Protein AF-A0AAN8XH57-F1 (afdb_monomer)

InterPro domains:
  IPR001650 Helicase, C-terminal domain-like [PF00271] (4-102)
  IPR001650 Helicase, C-terminal domain-like [PS51194] (1-149)
  IPR001650 Helicase, C-terminal domain-like [SM00490] (1-103)
  IPR027417 P-loop containing nucleoside triphosphate hydrolase [G3DSA:3.40.50.300] (1-145)
  IPR027417 P-loop containing nucleoside triphosphate hydrolase [SSF52540] (3-140)
  IPR050079 DEAD box RNA hel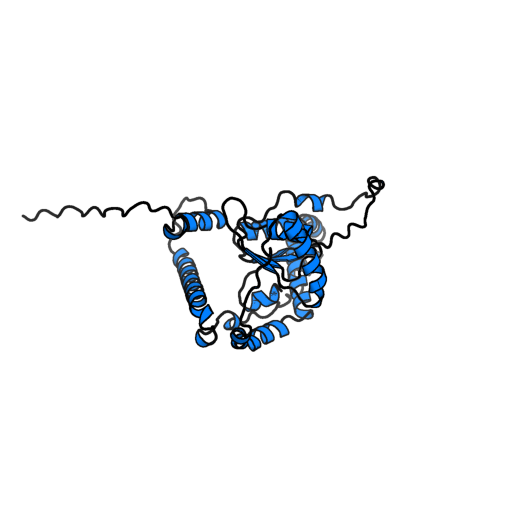icase [PTHR47959] (1-283)

Nearest PDB structures (foldseek):
  4crw-assembly1_B  TM=8.736E-01  e=2.633E-05  Homo sapiens
  5ivl-assembly1_B  TM=6.649E-01  e=4.715E-05  Geobacillus stearothermophilus 10
  5lba-assembly3_C  TM=6.469E-01  e=1.268E-02  Homo sapiens
  4q47-assembly1_A  TM=7.612E-01  e=3.620E-02  Deinococcus radiodurans R1 = ATCC 13939 = DSM 20539
  7s9w-assembly1_A  TM=4.629E-01  e=2.404E+00  Serratia

Mean predicted aligned error: 14.3 Å

Sequence (293 aa):
LRMFLGQYGISSCILNSELPVTSRLHIIDQFNDGLYDIIIASDEQTLEPYTSDDDAEKIGNRDKESGVARGIDFQFVSNIINFDFPVDINSYIHRVGRTARGENQGTALSLVSVAEMPVFEEVEEKLQALMMSESKVFKDFKFKIDDLDGFRYRVRDAWFRCTALAVRDVRKKELRQELMRSQQLQCYFEDNPKELQVLKHAKSSHGLPHINHLKNIPYYNVPKNLKAVAQVAISRWKDNRNEAKGKSMRANKSGRRLKHSERRFLAKQADPLRSMKFSGFKKKKFGKNKKFS

Secondary structure (DSSP, 8-state):
-HHHHHHTT--EEEE-TTS-HHHHHHHHHHHHTTS-SEEEEPPP--------TT-TT--TTS-TTGGGGTT---TT--EEEESS--SSHHHHHHHHTTSS-TT---EEEE---GGGHHHHHHHHHHHHHHHT-SS-SS------GGGGHHHHHHHHHHHHH--HHHHHHHHHHHHHHHHHH-HHHHHHHHH-HHHHHHHHHS-----SPP-TTTT---GGGS-TTTHHHHHHHHHHHHHHHHHHHHTTS---S------HHHHHHHHHHH-HHHH----------PPPPPPP-

pLDDT: mean 74.24, std 18.3, range [30.88, 94.75]

Radius of gyration: 25.27 Å; Cα contacts (8 Å, |Δi|>4): 201; chains: 1; bounding box: 81×60×70 Å

Foldseek 3Di:
DQLLCVLLVQHEAEAEPPDDLVVNLVNLVCVLLVVHVYYHYDDPPPPPDPDDPPPPPPDDDDDPSVVVVVPRARPAAAEAEAAEDDQDLVRVCVRPVNHDPDPHHHYYHYDADPVCVVSVVVNQVVVCVVVVDPDRPDDDDDDDVVLCPLCVVLSVVSVVLPDPVLVVLVVLQVVLVVCVVDPVNVVVCVVVVVVVVCSVPPDNRPHRDRDPVSNDDPLVSHGPVCSVVVVVVVVVVVVVVVVVVVVVPDDDDDDDDQRVSRVVVVVLCPPCVNVVDDPDDDPDPDPDDDDDD

Solvent-accessible surface area (backbone atoms only — not comparable to full-atom values): 18233 Å² total; per-residue (Å²): 109,60,71,47,40,43,39,44,69,44,61,53,47,77,43,53,78,90,49,57,66,72,57,48,51,52,50,50,50,40,38,45,48,54,77,28,91,40,76,48,71,55,80,74,79,76,82,64,69,89,70,65,91,82,64,83,85,76,71,85,85,68,69,77,65,71,64,64,57,81,80,67,72,75,61,86,42,44,70,46,74,36,74,65,63,57,86,43,53,67,54,42,53,61,56,58,64,51,29,40,66,85,94,43,77,47,50,75,46,74,42,76,53,84,89,44,43,70,45,48,52,55,36,49,51,55,49,32,64,74,62,74,45,96,59,78,85,73,76,86,80,89,69,72,65,76,63,46,58,73,44,48,66,59,53,49,55,46,50,70,65,63,36,72,66,46,51,52,40,40,50,53,54,49,51,52,52,49,55,74,66,34,69,77,49,46,59,54,33,69,78,35,54,67,58,48,47,51,65,70,66,49,80,80,65,80,46,80,83,77,46,75,67,61,47,57,77,62,75,85,59,45,38,82,91,46,40,66,58,50,52,54,54,54,50,54,52,51,50,54,54,49,50,62,62,52,56,77,79,65,84,75,84,92,71,86,80,72,51,48,46,56,48,51,51,51,52,44,56,69,34,42,87,73,50,73,54,79,79,73,85,80,79,78,79,76,77,79,77,79,86,76,134

Structure (mmCIF, N/CA/C/O backbone):
data_AF-A0AAN8XH57-F1
#
_entry.id   AF-A0AAN8XH57-F1
#
loop_
_atom_site.group_PDB
_atom_site.id
_atom_site.type_symbol
_atom_site.label_atom_id
_atom_site.label_alt_id
_atom_site.label_comp_id
_atom_site.label_asym_id
_atom_site.label_entity_id
_atom_site.label_seq_id
_atom_site.pdbx_PDB_ins_code
_atom_site.Cartn_x
_atom_site.Cartn_y
_atom_site.Cartn_z
_atom_site.occupancy
_atom_site.B_iso_or_equiv
_atom_site.auth_seq_id
_atom_site.auth_comp_id
_atom_site.auth_asym_id
_atom_site.auth_atom_id
_atom_site.pdbx_PDB_model_num
ATOM 1 N N . LEU A 1 1 ? -1.146 6.921 4.027 1.00 86.06 1 LEU A N 1
ATOM 2 C CA . LEU A 1 1 ? -1.539 6.157 2.815 1.00 86.06 1 LEU A CA 1
ATOM 3 C C . LEU A 1 1 ? -2.894 5.435 2.926 1.00 86.06 1 LEU A C 1
ATOM 5 O O . LEU A 1 1 ? -3.763 5.715 2.111 1.00 86.06 1 LEU A O 1
ATOM 9 N N . ARG A 1 2 ? -3.140 4.565 3.923 1.00 88.94 2 ARG A N 1
ATOM 10 C CA . ARG A 1 2 ? -4.433 3.842 4.062 1.00 88.94 2 ARG A CA 1
ATOM 11 C C . ARG A 1 2 ? -5.670 4.742 3.993 1.00 88.94 2 ARG A C 1
ATOM 13 O O . ARG A 1 2 ? -6.617 4.434 3.282 1.00 88.94 2 ARG A O 1
ATOM 20 N N . MET A 1 3 ? -5.660 5.862 4.718 1.00 88.44 3 MET A N 1
ATOM 21 C CA . MET A 1 3 ? -6.782 6.812 4.721 1.00 88.44 3 MET A CA 1
ATOM 22 C C . MET A 1 3 ? -7.046 7.417 3.342 1.00 88.44 3 MET A C 1
ATOM 24 O O . MET A 1 3 ? -8.200 7.554 2.948 1.00 88.44 3 MET A O 1
ATOM 28 N N . PHE A 1 4 ? -5.978 7.718 2.602 1.00 90.94 4 PHE A N 1
ATOM 29 C CA . PHE A 1 4 ? -6.050 8.238 1.243 1.00 90.94 4 PHE A CA 1
ATOM 30 C C . PHE A 1 4 ? -6.680 7.215 0.290 1.00 90.94 4 PHE A C 1
ATOM 32 O O . PHE A 1 4 ? -7.634 7.541 -0.410 1.00 90.94 4 PHE A O 1
ATOM 39 N N . LEU A 1 5 ? -6.232 5.955 0.325 1.00 89.81 5 LEU A N 1
ATOM 40 C CA . LEU A 1 5 ? -6.826 4.872 -0.474 1.00 89.81 5 LEU A CA 1
ATOM 41 C C . LEU A 1 5 ? -8.295 4.613 -0.101 1.00 89.81 5 LEU A C 1
ATOM 43 O O . LEU A 1 5 ? -9.138 4.400 -0.975 1.00 89.81 5 LEU A O 1
ATOM 47 N N . GLY A 1 6 ? -8.623 4.724 1.188 1.00 87.62 6 GLY A N 1
ATOM 48 C CA . GLY A 1 6 ? -9.987 4.598 1.693 1.00 87.62 6 GLY A CA 1
ATOM 49 C C . GLY A 1 6 ? -10.969 5.606 1.086 1.00 87.62 6 GLY A C 1
ATOM 50 O O . GLY A 1 6 ? -12.128 5.252 0.882 1.00 87.62 6 GLY A O 1
ATOM 51 N N . GLN A 1 7 ? -10.523 6.814 0.712 1.00 87.81 7 GLN A N 1
ATOM 52 C CA . GLN A 1 7 ? -11.373 7.802 0.023 1.00 87.81 7 GLN A CA 1
ATOM 53 C C . GLN A 1 7 ? -11.838 7.329 -1.360 1.00 87.81 7 GLN A C 1
ATOM 55 O O . GLN A 1 7 ? -12.913 7.703 -1.821 1.00 87.81 7 GLN A O 1
ATOM 60 N N . TYR A 1 8 ? -11.061 6.460 -2.006 1.00 87.56 8 TYR A N 1
ATOM 61 C CA . TYR A 1 8 ? -11.407 5.842 -3.287 1.00 87.56 8 TYR A CA 1
ATOM 62 C C . TYR A 1 8 ? -12.164 4.519 -3.122 1.00 87.56 8 TYR A C 1
ATOM 64 O O . TYR A 1 8 ? -12.444 3.831 -4.103 1.00 87.56 8 TYR A O 1
ATOM 72 N N . GLY A 1 9 ? -12.509 4.138 -1.888 1.00 84.25 9 GLY A N 1
ATOM 73 C CA . GLY A 1 9 ? -13.137 2.856 -1.587 1.00 84.25 9 GLY A CA 1
ATOM 74 C C . GLY A 1 9 ? -12.204 1.659 -1.777 1.00 84.25 9 GLY A C 1
ATOM 75 O O . GLY A 1 9 ? -12.695 0.542 -1.948 1.00 84.25 9 GLY A O 1
ATOM 76 N N . ILE A 1 10 ? -10.888 1.890 -1.766 1.00 87.56 10 ILE A N 1
ATOM 77 C CA . ILE A 1 10 ? -9.865 0.849 -1.815 1.00 87.56 10 ILE A CA 1
ATOM 78 C C . ILE A 1 10 ? -9.574 0.421 -0.376 1.00 87.56 10 ILE A C 1
ATOM 80 O O . ILE A 1 10 ? -9.058 1.196 0.430 1.00 87.56 10 ILE A O 1
ATOM 84 N N . SER A 1 11 ? -9.938 -0.813 -0.038 1.00 84.69 11 SER A N 1
ATOM 85 C CA . SER A 1 11 ? -9.700 -1.384 1.285 1.00 84.69 11 SER A CA 1
ATOM 86 C C . SER A 1 11 ? -8.259 -1.876 1.400 1.00 84.69 11 SER A C 1
ATOM 88 O O . SER A 1 11 ? -7.873 -2.816 0.705 1.00 84.69 11 SER A O 1
ATOM 90 N N . SER A 1 12 ? -7.493 -1.275 2.308 1.00 91.06 12 SER A N 1
ATOM 91 C CA . SER A 1 12 ? -6.121 -1.684 2.614 1.00 91.06 12 SER A CA 1
ATOM 92 C C . SER A 1 12 ? -5.918 -1.891 4.112 1.00 91.06 12 SER A C 1
ATOM 94 O O . SER A 1 12 ? -6.426 -1.094 4.911 1.00 91.06 12 SER A O 1
ATOM 96 N N . CYS A 1 13 ? -5.125 -2.888 4.490 1.00 89.62 13 CYS A N 1
ATOM 97 C CA . CYS A 1 13 ? -4.632 -3.053 5.856 1.00 89.62 13 CYS A CA 1
ATOM 98 C C . CYS A 1 13 ? -3.255 -2.388 6.036 1.00 89.62 13 CYS A C 1
ATOM 100 O O . CYS A 1 13 ? -2.544 -2.148 5.061 1.00 89.62 13 CYS A O 1
ATOM 102 N N . ILE A 1 14 ? -2.914 -2.023 7.277 1.00 89.75 14 ILE A N 1
ATOM 103 C CA . ILE A 1 14 ? -1.589 -1.497 7.641 1.00 89.75 14 ILE A CA 1
ATOM 104 C C . ILE A 1 14 ? -0.886 -2.557 8.469 1.00 89.75 14 ILE A C 1
ATOM 106 O O . ILE A 1 14 ? -1.480 -3.055 9.418 1.00 89.75 14 ILE A O 1
ATOM 110 N N . LEU A 1 15 ? 0.369 -2.831 8.149 1.00 87.81 15 LEU A N 1
ATOM 111 C CA . LEU A 1 15 ? 1.280 -3.613 8.962 1.00 87.81 15 LEU A CA 1
ATOM 112 C C . LEU A 1 15 ? 2.436 -2.704 9.390 1.00 87.81 15 LEU A C 1
ATOM 114 O O . LEU A 1 15 ? 3.134 -2.147 8.549 1.00 87.81 15 LEU A O 1
ATOM 118 N N . ASN A 1 16 ? 2.604 -2.535 10.697 1.00 84.56 16 ASN A N 1
ATOM 119 C CA . ASN A 1 16 ? 3.689 -1.759 11.293 1.00 84.56 16 ASN A CA 1
ATOM 120 C C . ASN A 1 16 ? 4.358 -2.607 12.383 1.00 84.56 16 ASN A C 1
ATOM 122 O O . ASN A 1 16 ? 3.661 -3.384 13.041 1.00 84.56 16 ASN A O 1
ATOM 126 N N . SER A 1 17 ? 5.668 -2.455 12.576 1.00 78.12 17 SER A N 1
ATOM 127 C CA . SER A 1 17 ? 6.436 -3.135 13.626 1.00 78.12 17 SER A CA 1
ATOM 128 C C . SER A 1 17 ? 5.977 -2.731 15.031 1.00 78.12 17 SER A C 1
ATOM 130 O O . SER A 1 17 ? 5.937 -3.577 15.915 1.00 78.12 17 SER A O 1
ATOM 132 N N . GLU A 1 18 ? 5.508 -1.492 15.208 1.00 78.00 18 GLU A N 1
ATOM 133 C CA . GLU A 1 18 ? 4.972 -0.978 16.482 1.00 78.00 18 GLU A CA 1
ATOM 134 C C . GLU A 1 18 ? 3.660 -1.648 16.939 1.00 78.00 18 GLU A C 1
ATOM 136 O O . GLU A 1 18 ? 3.172 -1.381 18.038 1.00 78.00 18 GLU A O 1
ATOM 141 N N . LEU A 1 19 ? 3.016 -2.458 16.089 1.00 77.88 19 LEU A N 1
ATOM 142 C CA . LEU A 1 19 ? 1.790 -3.156 16.472 1.00 77.88 19 LEU A CA 1
ATOM 143 C C . LEU A 1 19 ? 2.116 -4.435 17.259 1.00 77.88 19 LEU A C 1
ATOM 145 O O . LEU A 1 19 ? 3.002 -5.192 16.843 1.00 77.88 19 LEU A O 1
ATOM 149 N N . PRO A 1 20 ? 1.333 -4.756 18.310 1.00 79.62 20 PRO A N 1
ATOM 150 C CA . PRO A 1 20 ? 1.454 -6.029 19.017 1.00 79.62 20 PRO A CA 1
ATOM 151 C C . PRO A 1 20 ? 1.415 -7.220 18.053 1.00 79.62 20 PRO A C 1
ATOM 153 O O . PRO A 1 20 ? 0.673 -7.198 17.061 1.00 79.62 20 PRO A O 1
ATOM 156 N N . VAL A 1 21 ? 2.166 -8.289 18.344 1.00 77.56 21 VAL A N 1
ATOM 157 C CA . VAL A 1 21 ? 2.278 -9.455 17.444 1.00 77.56 21 VAL A CA 1
ATOM 158 C C . VAL A 1 21 ? 0.919 -10.065 17.127 1.00 77.56 21 VAL A C 1
ATOM 160 O O . VAL A 1 21 ? 0.655 -10.408 15.977 1.00 77.56 21 VAL A O 1
ATOM 163 N N . THR A 1 22 ? 0.014 -10.128 18.103 1.00 79.31 22 THR A N 1
ATOM 164 C CA . THR A 1 22 ? -1.357 -10.627 17.906 1.00 79.31 22 THR A CA 1
ATOM 165 C C . THR A 1 22 ? -2.149 -9.806 16.884 1.00 79.31 22 THR A C 1
ATOM 167 O O . THR A 1 22 ? -2.904 -10.369 16.088 1.00 79.31 22 THR A O 1
ATOM 170 N N . SER A 1 23 ? -1.972 -8.481 16.853 1.00 82.81 23 SER A N 1
ATOM 171 C CA . SER A 1 23 ? -2.560 -7.620 15.822 1.00 82.81 23 SER A CA 1
ATOM 172 C C . SER A 1 23 ? -1.896 -7.855 14.465 1.00 82.81 23 SER A C 1
ATOM 174 O O . SER A 1 23 ? -2.612 -8.014 13.477 1.00 82.81 23 SER A O 1
ATOM 176 N N . ARG A 1 24 ? -0.559 -7.955 14.404 1.00 84.25 24 ARG A N 1
ATOM 177 C CA . ARG A 1 24 ? 0.178 -8.238 13.155 1.00 84.25 24 ARG A CA 1
ATOM 178 C C . ARG A 1 24 ? -0.245 -9.567 12.523 1.00 84.25 24 ARG A C 1
ATOM 180 O O . ARG A 1 24 ? -0.595 -9.594 11.346 1.00 84.25 24 ARG A O 1
ATOM 187 N N . LEU A 1 25 ? -0.300 -10.631 13.324 1.00 83.56 25 LEU A N 1
ATOM 188 C CA . LEU A 1 25 ? -0.824 -11.9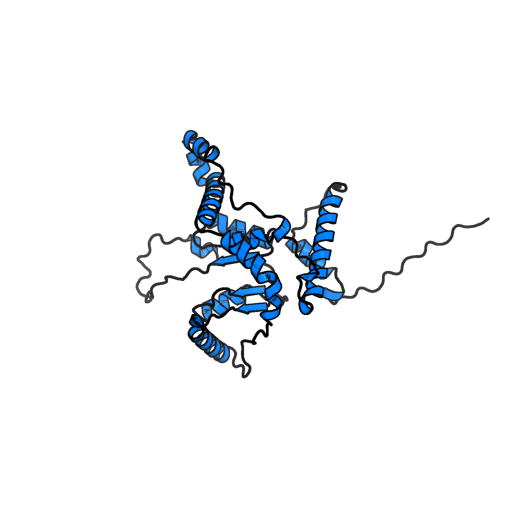48 12.954 1.00 83.56 25 LEU A CA 1
ATOM 189 C C . LEU A 1 25 ? -2.229 -11.844 12.367 1.00 83.56 25 LEU A C 1
ATOM 191 O O . LEU A 1 25 ? -2.480 -12.287 11.250 1.00 83.56 25 LEU A O 1
ATOM 195 N N . HIS A 1 26 ? -3.127 -11.178 13.093 1.00 84.94 26 HIS A N 1
ATOM 196 C CA . HIS A 1 26 ? -4.510 -11.021 12.668 1.00 84.94 26 HIS A CA 1
ATOM 197 C C . HIS A 1 26 ? -4.641 -10.275 11.333 1.00 84.94 26 HIS A C 1
ATOM 199 O O . HIS A 1 26 ? -5.480 -10.628 10.507 1.00 84.94 26 HIS A O 1
ATOM 205 N N . ILE A 1 27 ? -3.814 -9.254 11.101 1.00 86.94 27 ILE A N 1
ATOM 206 C CA . ILE A 1 27 ? -3.792 -8.496 9.846 1.00 86.94 27 ILE A CA 1
ATOM 207 C C . ILE A 1 27 ? -3.320 -9.373 8.681 1.00 86.94 27 ILE A C 1
ATOM 209 O O . ILE A 1 27 ? -3.901 -9.309 7.594 1.00 86.94 27 ILE A O 1
ATOM 213 N N . ILE A 1 28 ? -2.296 -10.202 8.900 1.00 87.06 28 ILE A N 1
ATOM 214 C CA . ILE A 1 28 ? -1.784 -11.112 7.871 1.00 87.06 28 ILE A CA 1
ATOM 215 C C . ILE A 1 28 ? -2.811 -12.204 7.560 1.00 87.06 28 ILE A C 1
ATOM 217 O O . ILE A 1 28 ? -3.067 -12.473 6.387 1.00 87.06 28 ILE A O 1
ATOM 221 N N . ASP A 1 29 ? -3.477 -12.757 8.573 1.00 87.00 29 ASP A N 1
ATOM 222 C CA . ASP A 1 29 ? -4.569 -13.714 8.380 1.00 87.00 29 ASP A CA 1
ATOM 223 C C . ASP A 1 29 ? -5.717 -13.100 7.577 1.00 87.00 29 ASP A C 1
ATOM 225 O O . ASP A 1 29 ? -6.184 -13.702 6.615 1.00 87.00 29 ASP A O 1
ATOM 229 N N . GLN A 1 30 ? -6.130 -11.869 7.895 1.00 86.50 30 GLN A N 1
ATOM 230 C CA . GLN A 1 30 ? -7.159 -11.156 7.130 1.00 86.50 30 GLN A CA 1
ATOM 231 C C . GLN A 1 30 ? -6.760 -10.945 5.663 1.00 86.50 30 GLN A C 1
ATOM 233 O O . GLN A 1 30 ? -7.608 -11.035 4.771 1.00 86.50 30 GLN A O 1
ATOM 238 N N . PHE A 1 31 ? -5.487 -10.653 5.399 1.00 87.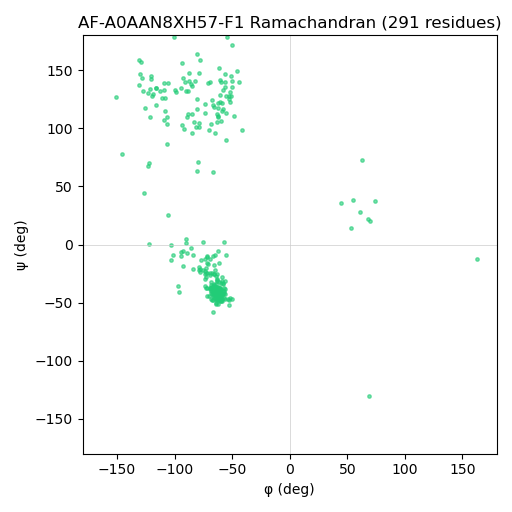38 31 PHE A N 1
ATOM 239 C CA . PHE A 1 31 ? -4.968 -10.521 4.041 1.00 87.38 31 PHE A CA 1
ATOM 240 C C . PHE A 1 31 ? -4.961 -11.872 3.306 1.00 87.38 31 PHE A C 1
ATOM 242 O O . PHE A 1 31 ? -5.490 -11.976 2.199 1.00 87.38 31 PHE A O 1
ATOM 249 N N . ASN A 1 32 ? -4.454 -12.927 3.945 1.00 86.31 32 ASN A N 1
ATOM 250 C CA . ASN A 1 32 ? -4.405 -14.283 3.392 1.00 86.31 32 ASN A CA 1
ATOM 251 C C . ASN A 1 32 ? -5.811 -14.871 3.161 1.00 86.31 32 ASN A C 1
ATOM 253 O O . ASN A 1 32 ? -6.053 -15.564 2.169 1.00 86.31 32 ASN A O 1
ATOM 257 N N . ASP A 1 33 ? -6.770 -14.534 4.026 1.00 85.31 33 ASP A N 1
ATOM 258 C CA . ASP A 1 33 ? -8.193 -14.839 3.872 1.00 85.31 33 ASP A CA 1
ATOM 259 C C . ASP A 1 33 ? -8.887 -13.945 2.829 1.00 85.31 33 ASP A C 1
ATOM 261 O O . ASP A 1 33 ? -10.092 -14.081 2.613 1.00 85.31 33 ASP A O 1
ATOM 265 N N . GLY A 1 34 ? -8.163 -13.042 2.160 1.00 81.25 34 GLY A N 1
ATOM 266 C CA . GLY A 1 34 ? -8.662 -12.200 1.074 1.00 81.25 34 GLY A CA 1
ATOM 267 C C . GLY A 1 34 ? -9.690 -11.153 1.500 1.00 81.25 34 GLY A C 1
ATOM 268 O O . GLY A 1 34 ? -10.480 -10.705 0.668 1.00 81.25 34 GLY A O 1
ATOM 269 N N . LEU A 1 35 ? -9.716 -10.771 2.782 1.00 86.06 35 LEU A N 1
ATOM 270 C CA . LEU A 1 35 ? -10.545 -9.663 3.261 1.00 86.06 35 LEU A CA 1
ATOM 271 C C . LEU A 1 35 ? -10.033 -8.320 2.724 1.00 86.06 35 LEU A C 1
ATOM 273 O O . LEU A 1 35 ? -10.828 -7.430 2.421 1.00 86.06 35 LEU A O 1
ATOM 277 N N . TYR A 1 36 ? -8.712 -8.201 2.585 1.00 87.62 36 TYR A N 1
ATOM 278 C CA . TYR A 1 36 ? -8.036 -7.057 1.987 1.00 87.62 36 TYR A CA 1
ATOM 279 C C . TYR A 1 36 ? -7.211 -7.512 0.788 1.00 87.62 36 TYR A C 1
ATOM 281 O O . TYR A 1 36 ? -6.473 -8.486 0.871 1.00 87.62 36 TYR A O 1
ATOM 289 N N . ASP A 1 37 ? -7.318 -6.777 -0.318 1.00 85.06 37 ASP A N 1
ATOM 290 C CA . ASP A 1 37 ? -6.500 -7.013 -1.513 1.00 85.06 37 ASP A CA 1
ATOM 291 C C . ASP A 1 37 ? -5.129 -6.328 -1.432 1.00 85.06 37 ASP A C 1
ATOM 293 O O . ASP A 1 37 ? -4.209 -6.698 -2.157 1.00 85.06 37 ASP A O 1
ATOM 297 N N . ILE A 1 38 ? -5.001 -5.305 -0.582 1.00 90.75 38 ILE A N 1
ATOM 298 C CA . ILE A 1 38 ? -3.801 -4.477 -0.460 1.00 90.75 38 ILE A CA 1
ATOM 299 C C . ILE A 1 38 ? -3.374 -4.428 1.001 1.00 90.75 38 ILE A C 1
ATOM 301 O O . ILE A 1 38 ? -4.178 -4.123 1.885 1.00 90.75 38 ILE A O 1
ATOM 305 N N . ILE A 1 39 ? -2.087 -4.655 1.225 1.00 90.38 39 ILE A N 1
ATOM 306 C CA . ILE A 1 39 ? -1.416 -4.441 2.500 1.00 90.38 39 ILE A CA 1
ATOM 307 C C . ILE A 1 39 ? -0.370 -3.344 2.334 1.00 90.38 39 ILE A C 1
ATOM 309 O O . ILE A 1 39 ? 0.357 -3.310 1.345 1.00 90.38 39 ILE A O 1
ATOM 313 N N . ILE A 1 40 ? -0.337 -2.417 3.284 1.00 91.75 40 ILE A N 1
ATOM 314 C CA . ILE A 1 40 ? 0.682 -1.377 3.378 1.00 91.75 40 ILE A CA 1
ATOM 315 C C . ILE A 1 40 ? 1.570 -1.769 4.546 1.00 91.75 40 ILE A C 1
ATOM 317 O O . ILE A 1 40 ? 1.115 -1.726 5.687 1.00 91.75 40 ILE A O 1
ATOM 321 N N . ALA A 1 41 ? 2.800 -2.170 4.255 1.00 89.25 41 ALA A N 1
ATOM 322 C CA . ALA A 1 41 ? 3.793 -2.494 5.264 1.00 89.25 41 ALA A CA 1
ATOM 323 C C . ALA A 1 41 ? 4.827 -1.370 5.346 1.00 89.25 41 ALA A C 1
ATOM 325 O O . ALA A 1 41 ? 5.233 -0.833 4.315 1.00 89.25 41 ALA A O 1
A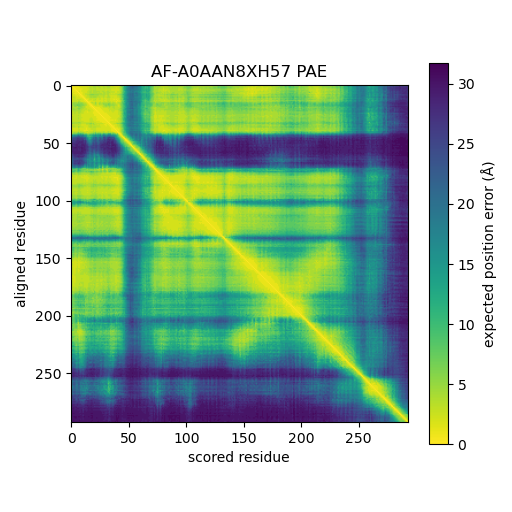TOM 326 N N . SER A 1 42 ? 5.222 -1.022 6.564 1.00 85.62 42 SER A N 1
ATOM 327 C CA . SER A 1 42 ? 6.428 -0.238 6.814 1.00 85.62 42 SER A CA 1
ATOM 328 C C . SER A 1 42 ? 7.535 -1.200 7.206 1.00 85.62 42 SER A C 1
ATOM 330 O O . SER A 1 42 ? 7.322 -2.064 8.060 1.00 85.62 42 SER A O 1
ATOM 332 N N . ASP A 1 43 ? 8.690 -1.060 6.569 1.00 72.44 43 ASP A N 1
ATOM 333 C CA . ASP A 1 43 ? 9.873 -1.792 6.990 1.00 72.44 43 ASP A CA 1
ATOM 334 C C . ASP A 1 43 ? 10.348 -1.250 8.334 1.00 72.44 43 ASP A C 1
ATOM 336 O O . ASP A 1 43 ? 10.347 -0.043 8.585 1.00 72.44 43 ASP A O 1
ATOM 340 N N . GLU A 1 44 ? 10.766 -2.164 9.196 1.00 64.12 44 GLU A N 1
ATOM 341 C CA . GLU A 1 44 ? 11.610 -1.831 10.326 1.00 64.12 44 GLU A CA 1
ATOM 342 C C . GLU A 1 44 ? 12.948 -1.368 9.737 1.00 64.12 44 GLU A C 1
ATOM 344 O O . GLU A 1 44 ? 13.608 -2.130 9.030 1.00 64.12 44 GLU A O 1
ATOM 349 N N . GLN A 1 45 ? 13.355 -0.118 9.983 1.00 49.00 45 GLN A N 1
ATOM 350 C CA . GLN A 1 45 ? 14.787 0.148 10.002 1.00 49.00 45 GLN A CA 1
ATOM 351 C C . GLN A 1 45 ? 15.303 -0.768 11.100 1.00 49.00 45 GLN A C 1
ATOM 353 O O . GLN A 1 45 ? 15.025 -0.520 12.273 1.00 49.00 45 GLN A O 1
ATOM 358 N N . THR A 1 46 ? 15.978 -1.853 10.736 1.00 40.38 46 THR A N 1
ATOM 359 C CA . THR A 1 46 ? 16.869 -2.540 11.657 1.00 40.38 46 THR A CA 1
ATOM 360 C C . THR A 1 46 ? 17.858 -1.482 12.132 1.00 40.38 46 THR A C 1
ATOM 362 O O . THR A 1 46 ? 18.905 -1.271 11.532 1.00 40.38 46 THR A O 1
ATOM 365 N N . LEU A 1 47 ? 17.523 -0.787 13.218 1.00 36.56 47 LEU A N 1
ATOM 366 C CA . LEU A 1 47 ? 18.494 -0.257 14.158 1.00 36.56 47 LEU A CA 1
ATOM 367 C C . LEU A 1 47 ? 19.131 -1.480 14.826 1.00 36.56 47 LEU A C 1
ATOM 369 O O . LEU A 1 47 ? 18.984 -1.703 16.024 1.00 36.56 47 LEU A O 1
ATOM 373 N N . GLU A 1 48 ? 19.792 -2.314 14.028 1.00 32.53 48 GLU A N 1
ATOM 374 C CA . GLU A 1 48 ? 20.892 -3.108 14.525 1.00 32.53 48 GLU A CA 1
ATOM 375 C C . GLU A 1 48 ? 22.065 -2.130 14.557 1.00 32.53 48 GLU A C 1
ATOM 377 O O . GLU A 1 48 ? 22.605 -1.789 13.501 1.00 32.53 48 GLU A O 1
ATOM 382 N N . PRO A 1 49 ? 22.447 -1.576 15.725 1.00 30.92 49 PRO A N 1
ATOM 383 C CA . PRO A 1 49 ? 23.815 -1.109 15.831 1.00 30.92 49 PRO A CA 1
ATOM 384 C C . PRO A 1 49 ? 24.689 -2.317 15.500 1.00 30.92 49 PRO A C 1
ATOM 386 O O . PRO A 1 49 ? 24.395 -3.413 15.970 1.00 30.92 49 PRO A O 1
ATOM 389 N N . TYR A 1 50 ? 25.718 -2.116 14.680 1.00 32.41 50 TYR A N 1
ATOM 390 C CA . TYR A 1 50 ? 26.800 -3.071 14.482 1.00 32.41 50 TYR A CA 1
ATOM 391 C C . TYR A 1 50 ? 27.202 -3.672 15.836 1.00 32.41 50 TYR A C 1
ATOM 393 O O . TYR A 1 50 ? 27.926 -3.041 16.604 1.00 32.41 50 TYR A O 1
ATOM 401 N N . THR A 1 51 ? 26.702 -4.860 16.158 1.00 30.88 51 THR A N 1
ATOM 402 C CA . THR A 1 51 ? 27.244 -5.661 17.244 1.00 30.88 51 THR A CA 1
ATOM 403 C C . THR A 1 51 ? 28.275 -6.550 16.591 1.00 30.88 51 THR A C 1
ATOM 405 O O . THR A 1 51 ? 27.937 -7.538 15.945 1.00 30.88 51 THR A O 1
ATOM 408 N N . SER A 1 52 ? 29.536 -6.148 16.715 1.00 34.78 52 SER A N 1
ATOM 409 C CA . SER A 1 52 ? 30.651 -7.088 16.716 1.00 34.78 52 SER A CA 1
ATOM 410 C C . SER A 1 52 ? 30.295 -8.280 17.611 1.00 34.78 52 SER A C 1
ATOM 412 O O . SER A 1 52 ? 29.677 -8.096 18.661 1.00 34.78 52 SER A O 1
ATOM 414 N N . ASP A 1 53 ? 30.658 -9.483 17.168 1.00 41.34 53 ASP A N 1
ATOM 415 C CA . ASP A 1 53 ? 30.219 -10.794 17.676 1.00 41.34 53 ASP A CA 1
ATOM 416 C C . ASP A 1 53 ? 30.480 -11.072 19.180 1.00 41.34 53 ASP A C 1
ATOM 418 O O . ASP A 1 53 ? 30.126 -12.138 19.681 1.00 41.34 53 ASP A O 1
ATOM 422 N N . ASP A 1 54 ? 31.034 -10.117 19.930 1.00 38.72 54 ASP A N 1
ATOM 423 C CA . ASP A 1 54 ? 31.475 -10.281 21.319 1.00 38.72 54 ASP A CA 1
ATOM 424 C C . ASP A 1 54 ? 30.439 -9.857 22.389 1.00 38.72 54 ASP A C 1
ATOM 426 O O . ASP A 1 54 ? 30.616 -10.171 23.565 1.00 38.72 54 ASP A O 1
ATOM 430 N N . ASP A 1 55 ? 29.324 -9.204 22.027 1.00 37.53 55 ASP A N 1
ATOM 431 C CA . ASP A 1 55 ? 28.354 -8.643 22.999 1.00 37.53 55 ASP A CA 1
ATOM 432 C C . ASP A 1 55 ? 27.027 -9.430 23.126 1.00 37.53 55 ASP A C 1
ATOM 434 O O . ASP A 1 55 ? 25.989 -8.897 23.537 1.00 37.53 55 ASP A O 1
ATOM 438 N N . ALA A 1 56 ? 27.037 -10.728 22.813 1.00 42.06 56 ALA A N 1
ATOM 439 C CA . ALA A 1 56 ? 25.847 -11.589 22.843 1.00 42.06 56 ALA A CA 1
ATOM 440 C C . ALA A 1 56 ? 25.228 -11.812 24.245 1.00 42.06 56 ALA A C 1
ATOM 442 O O . ALA A 1 56 ? 24.120 -12.342 24.352 1.00 42.06 56 ALA A O 1
ATOM 443 N N . GLU A 1 57 ? 25.881 -11.390 25.333 1.00 42.31 57 GLU A N 1
ATOM 444 C CA . GLU A 1 57 ? 25.443 -11.713 26.702 1.00 42.31 57 GLU A CA 1
ATOM 445 C C . GLU A 1 57 ? 24.733 -10.579 27.466 1.00 42.31 57 GLU A C 1
ATOM 447 O O . GLU A 1 57 ? 24.279 -10.791 28.592 1.00 42.31 57 GLU A O 1
ATOM 452 N N . LYS A 1 58 ? 24.546 -9.383 26.886 1.00 39.66 58 LYS A N 1
ATOM 453 C CA . LYS A 1 58 ? 23.907 -8.244 27.593 1.00 39.66 58 LYS A CA 1
ATOM 454 C C . LYS A 1 58 ? 22.728 -7.597 26.868 1.00 39.66 58 LYS A C 1
ATOM 456 O O . LYS A 1 58 ? 22.562 -6.380 26.885 1.00 39.66 58 LYS A O 1
ATOM 461 N N . ILE A 1 59 ? 21.826 -8.409 26.320 1.00 43.25 59 ILE A N 1
ATOM 462 C CA . ILE A 1 59 ? 20.492 -7.945 25.901 1.00 43.25 59 ILE A CA 1
ATOM 463 C C . ILE A 1 59 ? 19.420 -8.781 26.610 1.00 43.25 59 ILE A C 1
ATOM 465 O O . ILE A 1 59 ? 18.689 -9.576 26.024 1.00 43.25 59 ILE A O 1
ATOM 469 N N . GLY A 1 60 ? 19.331 -8.600 27.927 1.00 41.81 60 GLY A N 1
ATOM 470 C CA . GLY A 1 60 ? 18.164 -9.026 28.688 1.00 41.81 60 GLY A CA 1
ATOM 471 C C . GLY A 1 60 ? 16.952 -8.192 28.267 1.00 41.81 60 GLY A C 1
ATOM 472 O O . GLY A 1 60 ? 16.962 -6.974 28.425 1.00 41.81 60 GLY A O 1
ATOM 473 N N . ASN A 1 61 ? 15.910 -8.858 27.762 1.00 43.47 61 ASN A N 1
ATOM 474 C CA . ASN A 1 61 ? 14.579 -8.301 27.477 1.00 43.47 61 ASN A CA 1
ATOM 475 C C . ASN A 1 61 ? 14.418 -7.380 26.248 1.00 43.47 61 ASN A C 1
ATOM 477 O O . ASN A 1 61 ? 13.598 -6.467 26.278 1.00 43.47 61 ASN A O 1
ATOM 481 N N . ARG A 1 62 ? 15.100 -7.645 25.123 1.00 44.34 62 ARG A N 1
ATOM 482 C CA . ARG A 1 62 ? 14.554 -7.217 23.816 1.00 44.34 62 ARG A CA 1
ATOM 483 C C . ARG A 1 62 ? 13.675 -8.326 23.251 1.00 44.34 62 ARG A C 1
ATOM 485 O O . ARG A 1 62 ? 14.027 -9.503 23.306 1.00 44.34 62 ARG A O 1
ATOM 492 N N . ASP A 1 63 ? 12.490 -7.928 22.813 1.00 45.72 63 ASP A N 1
ATOM 493 C CA . ASP A 1 63 ? 11.325 -8.769 22.582 1.00 45.72 63 ASP A CA 1
ATOM 494 C C . ASP A 1 63 ? 11.626 -10.031 21.766 1.00 45.72 63 ASP A C 1
ATOM 496 O O . ASP A 1 63 ? 11.789 -9.992 20.549 1.00 45.72 63 ASP A O 1
ATOM 500 N N . LYS A 1 64 ? 11.558 -11.194 22.427 1.00 42.97 64 LYS A N 1
ATOM 501 C CA . LYS A 1 64 ? 11.477 -12.520 21.778 1.00 42.97 64 LYS A CA 1
ATOM 502 C C . LYS A 1 64 ? 10.294 -12.627 20.789 1.00 42.97 64 LYS A C 1
ATOM 504 O O . LYS A 1 64 ? 10.199 -13.596 20.041 1.00 42.97 64 LYS A O 1
ATOM 509 N N . GLU A 1 65 ? 9.400 -11.636 20.774 1.00 48.06 65 GLU A N 1
ATOM 510 C CA . GLU A 1 65 ? 8.255 -11.497 19.873 1.00 48.06 65 GLU A CA 1
ATOM 511 C C . GLU A 1 65 ? 8.623 -11.102 18.428 1.00 48.06 65 GLU A C 1
ATOM 513 O O . GLU A 1 65 ? 7.860 -11.407 17.510 1.00 48.06 65 GLU A O 1
ATOM 518 N N . SER A 1 66 ? 9.781 -10.479 18.172 1.00 45.88 66 SER A N 1
ATOM 519 C CA . SER A 1 66 ? 10.230 -10.156 16.801 1.00 45.88 66 SER A CA 1
ATOM 520 C C . SER A 1 66 ? 10.597 -11.415 15.995 1.00 45.88 66 SER A C 1
ATOM 522 O O . SER A 1 66 ? 10.410 -11.460 14.777 1.00 45.88 66 SER A O 1
ATOM 524 N N . GLY A 1 67 ? 10.997 -12.494 16.680 1.00 35.50 67 GLY A N 1
ATOM 525 C CA . GLY A 1 67 ? 11.299 -13.803 16.089 1.00 35.50 67 GLY A CA 1
ATOM 526 C C . GLY A 1 67 ? 10.079 -14.599 15.605 1.00 35.50 67 GLY A C 1
ATOM 527 O O . GLY A 1 67 ? 10.231 -15.512 14.792 1.00 35.50 67 GLY A O 1
ATOM 528 N N . VAL A 1 68 ? 8.863 -14.233 16.030 1.00 31.52 68 VAL A N 1
ATOM 529 C CA . VAL A 1 68 ? 7.608 -14.923 15.657 1.00 31.52 68 VAL A CA 1
ATOM 530 C C . VAL A 1 68 ? 7.220 -14.662 14.187 1.00 31.52 68 VAL A C 1
ATOM 532 O O . VAL A 1 68 ? 6.370 -15.349 13.626 1.00 31.52 68 VAL A O 1
ATOM 535 N N . ALA A 1 69 ? 7.897 -13.730 13.506 1.00 37.44 69 ALA A N 1
ATOM 536 C CA . ALA A 1 69 ? 7.718 -13.469 12.076 1.00 37.44 69 ALA A CA 1
ATOM 537 C C . ALA A 1 69 ? 8.280 -14.577 11.156 1.00 37.44 69 ALA A C 1
ATOM 539 O O . ALA A 1 69 ? 7.900 -14.653 9.985 1.00 37.44 69 ALA A O 1
ATOM 540 N N . ARG A 1 70 ? 9.145 -15.474 11.657 1.00 42.16 70 ARG A N 1
ATOM 541 C CA . ARG A 1 70 ? 9.628 -16.649 10.906 1.00 42.16 70 ARG A CA 1
ATOM 542 C C . ARG A 1 70 ? 8.574 -17.766 10.927 1.00 42.16 70 ARG A C 1
ATOM 544 O O . ARG A 1 70 ? 8.729 -18.777 11.597 1.00 42.16 70 ARG A O 1
ATOM 551 N N . GLY A 1 71 ? 7.473 -17.555 10.209 1.00 46.66 71 GLY A N 1
ATOM 552 C CA . GLY A 1 71 ? 6.373 -18.524 10.087 1.00 46.66 71 GLY A CA 1
ATOM 553 C C . GLY A 1 71 ? 5.060 -17.933 9.572 1.00 46.66 71 GLY A C 1
ATOM 554 O O . GLY A 1 71 ? 4.162 -18.674 9.178 1.00 46.66 71 GLY A O 1
ATOM 555 N N . ILE A 1 72 ? 4.952 -16.604 9.536 1.00 58.91 72 ILE A N 1
ATOM 556 C CA . ILE A 1 72 ? 3.754 -15.899 9.088 1.00 58.91 72 ILE A CA 1
ATOM 557 C C . ILE A 1 72 ? 4.082 -15.264 7.749 1.00 58.91 72 ILE A C 1
ATOM 559 O O . ILE A 1 72 ? 4.854 -14.310 7.665 1.00 58.91 72 ILE A O 1
ATOM 563 N N . ASP A 1 73 ? 3.528 -15.842 6.694 1.00 70.00 73 ASP A N 1
ATOM 564 C CA . ASP A 1 73 ? 3.918 -15.507 5.342 1.00 70.00 73 ASP A CA 1
ATOM 565 C C . ASP A 1 73 ? 2.748 -14.971 4.522 1.00 70.00 73 ASP A C 1
ATOM 567 O O . ASP A 1 73 ? 1.611 -15.436 4.657 1.00 70.00 73 ASP A O 1
ATOM 571 N N . PHE A 1 74 ? 3.019 -13.987 3.663 1.00 75.75 74 PHE A N 1
ATOM 572 C CA . PHE A 1 74 ? 2.008 -13.462 2.751 1.00 75.75 74 PHE A CA 1
ATOM 573 C C . PHE A 1 74 ? 1.761 -14.486 1.645 1.00 75.75 74 PHE A C 1
ATOM 575 O O . PHE A 1 74 ? 2.630 -14.761 0.812 1.00 75.75 74 PHE A O 1
ATOM 582 N N . GLN A 1 75 ? 0.566 -15.062 1.630 1.00 74.62 75 GLN A N 1
ATOM 583 C CA . GLN A 1 75 ? 0.176 -16.032 0.620 1.00 74.62 75 GLN A CA 1
ATOM 584 C C . GLN A 1 75 ? -0.364 -15.300 -0.611 1.00 74.62 75 GLN A C 1
ATOM 586 O O . GLN A 1 75 ? -1.153 -14.364 -0.504 1.00 74.62 75 GLN A O 1
ATOM 591 N N . PHE A 1 76 ? 0.024 -15.763 -1.803 1.00 71.62 76 PHE A N 1
ATOM 592 C CA . PHE A 1 76 ? -0.510 -15.291 -3.089 1.00 71.62 76 PHE A CA 1
ATOM 593 C C . PHE A 1 76 ? -0.293 -13.800 -3.408 1.00 71.62 76 PHE A C 1
ATOM 595 O O . PHE A 1 76 ? -1.063 -13.217 -4.182 1.00 71.62 76 PHE A O 1
ATOM 602 N N . VAL A 1 77 ? 0.771 -13.183 -2.886 1.00 84.38 77 VAL A N 1
ATOM 603 C CA . VAL A 1 77 ? 1.181 -11.847 -3.341 1.00 84.38 77 VAL A CA 1
ATOM 604 C C . VAL A 1 77 ? 1.552 -11.935 -4.818 1.00 84.38 77 VAL A C 1
ATOM 606 O O . VAL A 1 77 ? 2.386 -12.742 -5.213 1.00 84.38 77 VAL A O 1
ATOM 609 N N . SER A 1 78 ? 0.871 -11.140 -5.644 1.00 86.62 78 SER A N 1
ATOM 610 C CA . SER A 1 78 ? 1.139 -11.076 -7.087 1.00 86.62 78 SER A CA 1
ATOM 611 C C . SER A 1 78 ? 2.062 -9.911 -7.426 1.00 86.62 78 SER A C 1
ATOM 613 O O . SER A 1 78 ? 2.966 -10.050 -8.243 1.00 86.62 78 SER A O 1
ATOM 615 N N . ASN A 1 79 ? 1.848 -8.763 -6.785 1.00 90.94 79 ASN A N 1
ATOM 616 C CA . ASN A 1 79 ? 2.545 -7.527 -7.107 1.00 90.94 79 ASN A CA 1
ATOM 617 C C . ASN A 1 79 ? 3.087 -6.895 -5.830 1.00 90.94 79 ASN A C 1
ATOM 619 O O . ASN A 1 79 ? 2.369 -6.822 -4.831 1.00 90.94 79 ASN A O 1
ATOM 623 N N . ILE A 1 80 ? 4.318 -6.407 -5.895 1.00 91.81 80 ILE A N 1
ATOM 624 C CA . ILE A 1 80 ? 4.958 -5.620 -4.843 1.00 91.81 80 ILE A CA 1
ATOM 625 C C . ILE A 1 80 ? 5.224 -4.233 -5.404 1.00 91.81 80 ILE A C 1
ATOM 627 O O . ILE A 1 80 ? 5.689 -4.100 -6.535 1.00 91.81 80 ILE A O 1
ATOM 631 N N . ILE A 1 81 ? 4.909 -3.208 -4.617 1.00 93.69 81 ILE A N 1
ATOM 632 C CA . ILE A 1 81 ? 5.186 -1.817 -4.961 1.00 93.69 81 ILE A CA 1
ATOM 633 C C . ILE A 1 81 ? 6.070 -1.249 -3.857 1.00 93.69 81 ILE A C 1
ATOM 635 O O . ILE A 1 81 ? 5.596 -1.052 -2.739 1.00 93.69 81 ILE A O 1
ATOM 639 N N . ASN A 1 82 ? 7.337 -0.993 -4.169 1.00 93.50 82 ASN A N 1
ATOM 640 C CA . ASN A 1 82 ? 8.218 -0.235 -3.291 1.00 93.50 82 ASN A CA 1
ATOM 641 C C . ASN A 1 82 ? 7.875 1.242 -3.470 1.00 93.50 82 ASN A C 1
ATOM 643 O O . ASN A 1 82 ? 8.165 1.822 -4.517 1.00 93.50 82 ASN A O 1
ATOM 647 N N . PHE A 1 83 ? 7.174 1.806 -2.486 1.00 92.62 83 PHE A N 1
ATOM 648 C CA . PHE A 1 83 ? 6.832 3.226 -2.488 1.00 92.62 83 PHE A CA 1
ATOM 649 C C . PHE A 1 83 ? 8.068 4.090 -2.220 1.00 92.62 83 PHE A C 1
ATOM 651 O O . PHE A 1 83 ? 8.287 5.047 -2.952 1.00 92.62 83 PHE A O 1
ATOM 658 N N . ASP A 1 84 ? 8.869 3.681 -1.236 1.00 91.88 84 ASP A N 1
ATOM 659 C CA . ASP A 1 84 ? 10.215 4.188 -0.968 1.00 91.88 84 ASP A CA 1
ATOM 660 C C . ASP A 1 84 ? 11.218 3.083 -1.333 1.00 91.88 84 ASP A C 1
ATOM 662 O O . ASP A 1 84 ? 10.962 1.891 -1.067 1.00 91.88 84 ASP A O 1
ATOM 666 N N . PHE A 1 85 ? 12.335 3.444 -1.964 1.00 92.94 85 PHE A N 1
ATOM 667 C CA . PHE A 1 85 ? 13.312 2.456 -2.417 1.00 92.94 85 PHE A CA 1
ATOM 668 C C . PHE A 1 85 ? 14.047 1.834 -1.210 1.00 92.94 85 PHE A C 1
ATOM 670 O O . PHE A 1 85 ? 14.340 2.537 -0.242 1.00 92.94 85 PHE A O 1
ATOM 677 N N . PRO A 1 86 ? 14.309 0.510 -1.187 1.00 91.12 86 PRO A N 1
ATOM 678 C CA . PRO A 1 86 ? 15.053 -0.107 -0.087 1.00 91.12 86 PRO A CA 1
ATOM 679 C C . PRO A 1 86 ? 16.462 0.474 0.046 1.00 91.12 86 PRO A C 1
ATOM 681 O O . PRO A 1 86 ? 17.126 0.696 -0.959 1.00 91.12 86 PRO A O 1
ATOM 684 N N . VAL A 1 87 ? 16.923 0.649 1.288 1.00 88.81 87 VAL A N 1
ATOM 685 C CA . VAL A 1 87 ? 18.259 1.199 1.584 1.00 88.81 87 VAL A CA 1
ATOM 686 C C . VAL A 1 87 ? 19.378 0.238 1.167 1.00 88.81 87 VAL A C 1
ATOM 688 O O . VAL A 1 87 ? 20.427 0.678 0.724 1.00 88.81 87 VAL A O 1
ATOM 691 N N . ASP A 1 88 ? 19.126 -1.073 1.253 1.00 88.69 88 ASP A N 1
ATOM 692 C CA . ASP A 1 88 ? 20.116 -2.114 0.976 1.00 88.69 88 ASP A CA 1
ATOM 693 C C . ASP A 1 88 ? 19.581 -3.194 0.031 1.00 88.69 88 ASP A C 1
ATOM 695 O O . ASP A 1 88 ? 18.376 -3.471 -0.043 1.00 88.69 88 ASP A O 1
ATOM 699 N N . ILE A 1 89 ? 20.510 -3.910 -0.608 1.00 90.56 89 ILE A N 1
ATOM 700 C CA . ILE A 1 89 ? 20.201 -5.043 -1.486 1.00 90.56 89 ILE A CA 1
ATOM 701 C C . ILE A 1 89 ? 19.480 -6.184 -0.759 1.00 90.56 89 ILE A C 1
ATOM 703 O O . ILE A 1 89 ? 18.518 -6.740 -1.289 1.00 90.56 89 ILE A O 1
ATOM 707 N N . ASN A 1 90 ? 19.892 -6.513 0.469 1.00 87.81 90 ASN A N 1
ATOM 708 C CA . ASN A 1 90 ? 19.262 -7.576 1.256 1.00 87.81 90 ASN A CA 1
ATOM 709 C C . ASN A 1 90 ? 17.797 -7.236 1.543 1.00 87.81 90 ASN A C 1
ATOM 711 O O . ASN A 1 90 ? 16.913 -8.078 1.377 1.00 87.81 90 ASN A O 1
ATOM 715 N N . SER A 1 91 ? 17.527 -5.976 1.887 1.00 87.88 91 SER A N 1
ATOM 716 C CA . SER A 1 91 ? 16.175 -5.456 2.081 1.00 87.88 91 SER A CA 1
ATOM 717 C C . SER A 1 91 ? 15.361 -5.544 0.789 1.00 87.88 91 SER A C 1
ATOM 719 O O . SER A 1 91 ? 14.231 -6.035 0.809 1.00 87.88 91 SER A O 1
ATOM 721 N N . TYR A 1 92 ? 15.942 -5.177 -0.360 1.00 90.25 92 TYR A N 1
ATOM 722 C CA . TYR A 1 92 ? 15.286 -5.334 -1.662 1.00 90.25 92 TYR A CA 1
ATOM 723 C C . TYR A 1 92 ? 14.929 -6.799 -1.970 1.00 90.25 92 TYR A C 1
ATOM 725 O O . TYR A 1 92 ? 13.777 -7.096 -2.302 1.00 90.25 92 TYR A O 1
ATOM 733 N N . ILE A 1 93 ? 15.873 -7.732 -1.797 1.00 88.88 93 ILE A N 1
ATOM 734 C CA . ILE A 1 93 ? 15.655 -9.169 -2.023 1.00 88.88 93 ILE A CA 1
ATOM 735 C C . ILE A 1 93 ? 14.582 -9.711 -1.071 1.00 88.88 93 ILE A C 1
ATOM 737 O O . ILE A 1 93 ? 13.688 -10.438 -1.503 1.00 88.88 93 ILE A O 1
ATOM 741 N N . HIS A 1 94 ? 14.600 -9.327 0.207 1.00 85.81 94 HIS A N 1
ATOM 742 C CA . HIS A 1 94 ? 13.595 -9.751 1.183 1.00 85.81 94 HIS A CA 1
ATOM 743 C C . HIS A 1 94 ? 12.193 -9.218 0.885 1.00 85.81 94 HIS A C 1
ATOM 745 O O . HIS A 1 94 ? 11.215 -9.932 1.149 1.00 85.81 94 HIS A O 1
ATOM 751 N N . ARG A 1 95 ? 12.082 -7.995 0.342 1.00 86.31 95 ARG A N 1
ATOM 752 C CA . ARG A 1 95 ? 10.812 -7.439 -0.134 1.00 86.31 95 ARG A CA 1
ATOM 753 C C . ARG A 1 95 ? 10.321 -8.230 -1.336 1.00 86.31 95 ARG A C 1
ATOM 755 O O . ARG A 1 95 ? 9.251 -8.823 -1.260 1.00 86.31 95 ARG A O 1
ATOM 762 N N . VAL A 1 96 ? 11.103 -8.311 -2.414 1.00 87.38 96 VAL A N 1
ATOM 763 C CA . VAL A 1 96 ? 10.688 -9.002 -3.649 1.00 87.38 96 VAL A CA 1
ATOM 764 C C . VAL A 1 96 ? 10.460 -10.500 -3.419 1.00 87.38 96 VAL A C 1
ATOM 766 O O . VAL A 1 96 ? 9.536 -11.072 -3.988 1.00 87.38 96 VAL A O 1
ATOM 769 N N . GLY A 1 97 ? 11.180 -11.121 -2.485 1.00 85.00 97 GLY A N 1
ATOM 770 C CA . GLY A 1 97 ? 10.972 -12.508 -2.061 1.00 85.00 97 GLY A CA 1
ATOM 771 C C . GLY A 1 97 ? 9.601 -12.798 -1.428 1.00 85.00 97 GLY A C 1
ATOM 772 O O . GLY A 1 97 ? 9.290 -13.958 -1.152 1.00 85.00 97 GLY A O 1
ATOM 773 N N . ARG A 1 98 ? 8.757 -11.777 -1.201 1.00 82.88 98 ARG A N 1
ATOM 774 C CA . ARG A 1 98 ? 7.353 -11.952 -0.787 1.00 82.88 98 ARG A CA 1
ATOM 775 C C . ARG A 1 98 ? 6.425 -12.314 -1.945 1.00 82.88 98 ARG A C 1
ATOM 777 O O . ARG A 1 98 ? 5.336 -12.824 -1.688 1.00 82.88 98 ARG A O 1
ATOM 784 N N . THR A 1 99 ? 6.826 -12.062 -3.192 1.00 85.88 99 THR A N 1
ATOM 785 C CA . THR A 1 99 ? 6.066 -12.433 -4.394 1.00 85.88 99 THR A CA 1
ATOM 786 C C . THR A 1 99 ? 6.631 -13.699 -5.036 1.00 85.88 99 THR A C 1
ATOM 788 O O . THR A 1 99 ? 7.601 -14.275 -4.556 1.00 85.88 99 THR A O 1
ATOM 791 N N . ALA A 1 100 ? 5.993 -14.151 -6.116 1.00 78.31 100 ALA A N 1
ATOM 792 C CA . ALA A 1 100 ? 6.469 -15.242 -6.967 1.00 78.31 100 ALA A CA 1
ATOM 793 C C . ALA A 1 100 ? 6.759 -16.573 -6.237 1.00 78.31 100 ALA A C 1
ATOM 795 O O . ALA A 1 100 ? 7.725 -17.272 -6.536 1.00 78.31 100 ALA A O 1
ATOM 796 N N . ARG A 1 101 ? 5.923 -16.934 -5.254 1.00 73.88 101 ARG A N 1
ATOM 797 C CA . ARG A 1 101 ? 6.077 -18.189 -4.504 1.00 73.88 101 ARG A CA 1
ATOM 798 C C . ARG A 1 101 ? 5.384 -19.375 -5.169 1.00 73.88 101 ARG A C 1
ATOM 800 O O . ARG A 1 101 ? 4.244 -19.267 -5.640 1.00 73.88 101 ARG A O 1
ATOM 807 N N . GLY A 1 102 ? 6.054 -20.528 -5.123 1.00 74.31 102 GLY A N 1
ATOM 808 C CA . GLY A 1 102 ? 5.616 -21.755 -5.790 1.00 74.31 102 GLY A CA 1
ATOM 809 C C . GLY A 1 102 ? 5.713 -21.615 -7.311 1.00 74.31 102 GLY A C 1
ATOM 810 O O . GLY A 1 102 ? 6.729 -21.167 -7.823 1.00 74.31 102 GLY A O 1
ATOM 811 N N . GLU A 1 103 ? 4.642 -21.962 -8.028 1.00 71.88 103 GLU A N 1
ATOM 812 C CA . GLU A 1 103 ? 4.561 -21.854 -9.498 1.00 71.88 103 GLU A CA 1
ATOM 813 C C . GLU A 1 103 ? 4.017 -20.498 -9.994 1.00 71.88 103 GLU A C 1
ATOM 815 O O . GLU A 1 103 ? 3.818 -20.294 -11.193 1.00 71.88 103 GLU A O 1
ATOM 820 N N . ASN A 1 104 ? 3.708 -19.559 -9.093 1.00 76.06 104 ASN A N 1
ATOM 821 C CA . ASN A 1 104 ? 3.113 -18.284 -9.489 1.00 76.06 104 ASN A CA 1
ATOM 822 C C . ASN A 1 104 ? 4.191 -17.277 -9.891 1.00 76.06 104 ASN A C 1
ATOM 824 O O . ASN A 1 104 ? 5.165 -17.093 -9.172 1.00 76.06 104 ASN A O 1
ATOM 828 N N . GLN A 1 105 ? 3.966 -16.551 -10.984 1.00 83.62 105 GLN A N 1
ATOM 829 C CA . GLN A 1 105 ? 4.773 -15.379 -11.316 1.00 83.62 105 GLN A CA 1
ATOM 830 C C . GLN A 1 105 ? 4.342 -14.164 -10.491 1.00 83.62 105 GLN A C 1
ATOM 832 O O . GLN A 1 105 ? 3.161 -13.996 -10.171 1.00 83.62 105 GLN A O 1
ATOM 837 N N . GLY A 1 106 ? 5.312 -13.309 -10.184 1.00 85.88 106 GLY A N 1
ATOM 838 C CA . GLY A 1 106 ? 5.117 -12.058 -9.470 1.00 85.88 106 GLY A CA 1
ATOM 839 C C . GLY A 1 106 ? 5.753 -10.885 -10.203 1.00 85.88 106 GLY A C 1
ATOM 840 O O . GLY A 1 106 ? 6.669 -11.071 -11.001 1.00 85.88 106 GLY A O 1
ATOM 841 N N . THR A 1 107 ? 5.273 -9.674 -9.931 1.00 90.75 107 THR A N 1
ATOM 842 C CA . THR A 1 107 ? 5.901 -8.436 -10.411 1.00 90.75 107 THR A CA 1
ATOM 843 C C . THR A 1 107 ? 6.311 -7.553 -9.240 1.00 90.75 107 THR A C 1
ATOM 845 O O . THR A 1 107 ? 5.635 -7.515 -8.210 1.00 90.75 107 THR A O 1
ATOM 848 N N . ALA A 1 108 ? 7.428 -6.848 -9.391 1.00 92.00 108 ALA A N 1
ATOM 849 C CA . ALA A 1 108 ? 7.884 -5.833 -8.455 1.00 92.00 108 ALA A CA 1
ATOM 850 C C . ALA A 1 108 ? 8.050 -4.514 -9.213 1.00 92.00 108 ALA A C 1
ATOM 852 O O . ALA A 1 108 ? 8.658 -4.482 -10.282 1.00 92.00 108 ALA A O 1
ATOM 853 N N . LEU A 1 109 ? 7.473 -3.446 -8.673 1.00 94.31 109 LEU A N 1
ATOM 854 C CA . LEU A 1 109 ? 7.603 -2.085 -9.175 1.00 94.31 109 LEU A CA 1
ATOM 855 C C . LEU A 1 109 ? 8.227 -1.241 -8.071 1.00 94.31 109 LEU A C 1
ATOM 857 O O . LEU A 1 109 ? 7.711 -1.220 -6.957 1.00 94.31 109 LEU A O 1
ATOM 861 N N . SER A 1 110 ? 9.296 -0.524 -8.387 1.00 94.44 110 SER A N 1
ATOM 862 C CA . SER A 1 110 ? 9.916 0.413 -7.457 1.00 94.44 110 SER A CA 1
ATOM 863 C C . SER A 1 110 ? 9.741 1.837 -7.948 1.00 94.44 110 SER A C 1
ATOM 865 O O . SER A 1 110 ? 9.984 2.121 -9.119 1.00 94.44 110 SER A O 1
ATOM 867 N N . LEU A 1 111 ? 9.310 2.720 -7.053 1.00 93.69 111 LEU A N 1
ATOM 868 C CA . LEU A 1 111 ? 9.411 4.158 -7.250 1.00 93.69 111 LEU A CA 1
ATOM 869 C C . LEU A 1 111 ? 10.771 4.596 -6.705 1.00 93.69 111 LEU A C 1
ATOM 871 O O . LEU A 1 111 ? 11.159 4.170 -5.621 1.00 93.69 111 LEU A O 1
ATOM 875 N N . VAL A 1 112 ? 11.498 5.392 -7.484 1.00 93.88 112 VAL A N 1
ATOM 876 C CA . VAL A 1 112 ? 12.818 5.909 -7.114 1.00 93.88 112 VAL A CA 1
ATOM 877 C C . VAL A 1 112 ? 12.763 7.420 -7.256 1.00 93.88 112 VAL A C 1
ATOM 879 O O . VAL A 1 112 ? 12.498 7.944 -8.342 1.00 93.88 112 VAL A O 1
ATOM 882 N N . SER A 1 113 ? 12.945 8.125 -6.147 1.00 94.06 113 SER A N 1
ATOM 883 C CA . SER A 1 113 ? 13.095 9.575 -6.148 1.00 94.06 113 SER A CA 1
ATOM 884 C C . SER A 1 113 ? 14.526 9.977 -6.513 1.00 94.06 113 SER A C 1
ATOM 886 O O . SER A 1 113 ? 15.460 9.184 -6.431 1.00 94.06 113 SER A O 1
ATOM 888 N N . VAL A 1 114 ? 14.725 11.246 -6.880 1.00 94.75 114 VAL A N 1
ATOM 889 C CA . VAL A 1 114 ? 16.061 11.775 -7.220 1.00 94.75 114 VAL A CA 1
ATOM 890 C C . VAL A 1 114 ? 17.052 11.608 -6.060 1.00 94.75 114 VAL A C 1
ATOM 892 O O . VAL A 1 114 ? 18.226 11.351 -6.293 1.00 94.75 114 VAL A O 1
ATOM 895 N N . ALA A 1 115 ? 16.577 11.711 -4.815 1.00 94.69 115 ALA A N 1
ATOM 896 C CA . ALA A 1 115 ? 17.407 11.539 -3.624 1.00 94.69 115 ALA A CA 1
ATOM 897 C C . ALA A 1 115 ? 17.831 10.076 -3.385 1.00 94.69 115 ALA A C 1
ATOM 899 O O . ALA A 1 115 ? 18.852 9.839 -2.750 1.00 94.69 115 ALA A O 1
ATOM 900 N N . GLU A 1 116 ? 17.069 9.107 -3.897 1.00 93.81 116 GLU A N 1
ATOM 901 C CA . GLU A 1 116 ? 17.337 7.669 -3.749 1.00 93.81 116 GLU A CA 1
ATOM 902 C C . GLU A 1 116 ? 18.156 7.093 -4.915 1.00 93.81 116 GLU A C 1
ATOM 904 O O . GLU A 1 116 ? 18.562 5.936 -4.855 1.00 93.81 116 GLU A O 1
ATOM 909 N N . MET A 1 117 ? 18.437 7.886 -5.958 1.00 94.00 117 MET A N 1
ATOM 910 C CA . MET A 1 117 ? 19.230 7.455 -7.115 1.00 94.00 117 MET A CA 1
ATOM 911 C C . MET A 1 117 ? 20.590 6.818 -6.759 1.00 94.00 117 MET A C 1
ATOM 913 O O . MET A 1 117 ? 20.866 5.750 -7.299 1.00 94.00 117 MET A O 1
ATOM 917 N N . PRO A 1 118 ? 21.423 7.373 -5.848 1.00 94.25 118 PRO A N 1
ATOM 918 C CA . PRO A 1 118 ? 22.714 6.750 -5.533 1.00 94.25 118 PRO A CA 1
ATOM 919 C C . PRO A 1 118 ? 22.555 5.363 -4.894 1.00 94.25 118 PRO A C 1
ATOM 921 O O . PRO A 1 118 ? 23.302 4.442 -5.205 1.00 94.25 118 PRO A O 1
ATOM 924 N N . VAL A 1 119 ? 21.540 5.195 -4.042 1.00 93.12 119 VAL A N 1
ATOM 925 C CA . VAL A 1 119 ? 21.222 3.906 -3.408 1.00 93.12 119 VAL A CA 1
ATOM 926 C C . VAL A 1 119 ? 20.708 2.911 -4.448 1.00 93.12 119 VAL A C 1
ATOM 928 O O . VAL A 1 119 ? 21.056 1.732 -4.424 1.00 93.12 119 VAL A O 1
ATOM 931 N N . PHE A 1 120 ? 19.886 3.381 -5.387 1.00 94.44 120 PHE A N 1
ATOM 932 C CA . PHE A 1 120 ? 19.398 2.567 -6.492 1.00 94.44 120 PHE A CA 1
ATOM 933 C C . PHE A 1 120 ? 20.542 2.029 -7.361 1.00 94.44 120 PHE A C 1
ATOM 935 O O . PHE A 1 120 ? 20.556 0.831 -7.639 1.00 94.44 120 PHE A O 1
ATOM 942 N N . GLU A 1 121 ? 21.497 2.878 -7.745 1.00 92.88 121 GLU A N 1
ATOM 943 C CA . GLU A 1 121 ? 22.659 2.484 -8.553 1.00 92.88 121 GLU A CA 1
ATOM 944 C C . GLU A 1 121 ? 23.514 1.430 -7.833 1.00 92.88 121 GLU A C 1
ATOM 946 O O . GLU A 1 121 ? 23.856 0.408 -8.427 1.00 92.88 121 GLU A O 1
ATOM 951 N N . GLU A 1 122 ? 23.767 1.611 -6.532 1.00 93.06 122 GLU A N 1
ATOM 952 C CA . GLU A 1 122 ? 24.506 0.639 -5.716 1.00 93.06 122 GLU A CA 1
ATOM 953 C C . GLU A 1 122 ? 23.791 -0.723 -5.645 1.00 93.06 122 GLU A C 1
ATOM 955 O O . GLU A 1 122 ? 24.410 -1.785 -5.776 1.00 93.06 122 GLU A O 1
ATOM 960 N N . VAL A 1 123 ? 22.470 -0.714 -5.443 1.00 92.62 123 VAL A N 1
ATOM 961 C CA . VAL A 1 123 ? 21.662 -1.940 -5.410 1.00 92.62 123 VAL A CA 1
ATOM 962 C C . VAL A 1 123 ? 21.616 -2.606 -6.786 1.00 92.62 123 VAL A C 1
ATOM 964 O O . VAL A 1 123 ? 21.683 -3.835 -6.863 1.00 92.62 123 VAL A O 1
ATOM 967 N N . GLU A 1 124 ? 21.514 -1.833 -7.868 1.00 91.94 124 GLU A N 1
ATOM 968 C CA . GLU A 1 124 ? 21.532 -2.351 -9.237 1.00 91.94 124 GLU A CA 1
ATOM 969 C C . GLU A 1 124 ? 22.867 -3.022 -9.573 1.00 91.94 124 GLU A C 1
ATOM 971 O O . GLU A 1 124 ? 22.857 -4.153 -10.064 1.00 91.94 124 GLU A O 1
ATOM 976 N N . GLU A 1 125 ? 23.995 -2.385 -9.260 1.00 91.06 125 GLU A N 1
ATOM 977 C CA . GLU A 1 125 ? 25.329 -2.939 -9.503 1.00 91.06 125 GLU A CA 1
ATOM 978 C C . GLU A 1 125 ? 25.534 -4.253 -8.737 1.00 91.06 125 GLU A C 1
ATOM 980 O O . GLU A 1 125 ? 25.902 -5.280 -9.318 1.00 91.06 125 GLU A O 1
ATOM 985 N N . LYS A 1 126 ? 25.203 -4.266 -7.439 1.00 91.56 126 LYS A N 1
ATOM 986 C CA . LYS A 1 126 ? 25.306 -5.472 -6.605 1.00 91.56 126 LYS A CA 1
ATOM 987 C C . LYS A 1 126 ? 24.385 -6.596 -7.096 1.00 91.56 126 LYS A C 1
ATOM 989 O O . LYS A 1 126 ? 24.783 -7.761 -7.079 1.00 91.56 126 LYS A O 1
ATOM 994 N N . LEU A 1 127 ? 23.170 -6.280 -7.555 1.00 90.12 127 LEU A N 1
ATOM 995 C CA . LEU A 1 127 ? 22.256 -7.278 -8.125 1.00 90.12 127 LEU A CA 1
ATOM 996 C C . LEU A 1 127 ? 22.774 -7.836 -9.452 1.00 90.12 127 LEU A C 1
ATOM 998 O O . LEU A 1 127 ? 22.701 -9.046 -9.665 1.00 90.12 127 LEU A O 1
ATOM 1002 N N . GLN A 1 128 ? 23.308 -6.986 -10.330 1.00 89.94 128 GLN A N 1
ATOM 1003 C CA . GLN A 1 128 ? 23.909 -7.418 -11.594 1.00 89.94 128 GLN A CA 1
ATOM 1004 C C . GLN A 1 128 ? 25.089 -8.365 -11.346 1.00 89.94 128 GLN A C 1
ATOM 1006 O O . GLN A 1 128 ? 25.156 -9.430 -11.965 1.00 89.94 128 GLN A O 1
ATOM 1011 N N . ALA A 1 129 ? 25.953 -8.031 -10.380 1.00 88.50 129 ALA A N 1
ATOM 1012 C CA . ALA A 1 129 ? 27.073 -8.875 -9.975 1.00 88.50 129 ALA A CA 1
ATOM 1013 C C . ALA A 1 129 ? 26.612 -10.248 -9.448 1.00 88.50 129 ALA A C 1
ATOM 1015 O O . ALA A 1 129 ? 27.149 -11.277 -9.856 1.00 88.50 129 ALA A O 1
ATOM 1016 N N . LEU A 1 130 ? 25.579 -10.288 -8.596 1.00 87.50 130 LEU A N 1
ATOM 1017 C CA . LEU A 1 130 ? 25.032 -11.538 -8.049 1.00 87.50 130 LEU A CA 1
ATOM 1018 C C . LEU A 1 130 ? 24.358 -12.420 -9.105 1.00 87.50 130 LEU A C 1
ATOM 1020 O O . LEU A 1 130 ? 24.429 -13.645 -9.024 1.00 87.50 130 LEU A O 1
ATOM 1024 N N . MET A 1 131 ? 23.674 -11.816 -10.078 1.00 84.62 131 MET A N 1
ATOM 1025 C CA . MET A 1 131 ? 22.924 -12.549 -11.101 1.00 84.62 131 MET A CA 1
ATOM 1026 C C . MET A 1 131 ? 23.783 -12.970 -12.300 1.00 84.62 131 MET A C 1
ATOM 1028 O O . MET A 1 131 ? 23.252 -13.622 -13.201 1.00 84.62 131 MET A O 1
ATOM 1032 N N . MET A 1 132 ? 25.068 -12.586 -12.340 1.00 82.44 132 MET A N 1
ATOM 1033 C CA . MET A 1 132 ? 25.999 -12.850 -13.451 1.00 82.44 132 MET A CA 1
ATOM 1034 C C . MET A 1 132 ? 25.363 -12.580 -14.828 1.00 82.44 132 MET A C 1
ATOM 1036 O O . MET A 1 132 ? 25.553 -13.328 -15.785 1.00 82.44 132 MET A O 1
ATOM 1040 N N . SER A 1 133 ? 24.514 -11.554 -14.901 1.00 75.62 133 SER A N 1
ATOM 1041 C CA . SER A 1 133 ? 23.653 -11.288 -16.049 1.00 75.62 133 SER A CA 1
ATOM 1042 C C . SER A 1 133 ? 24.161 -10.059 -16.788 1.00 75.62 133 SER A C 1
ATOM 1044 O O . SER A 1 133 ? 24.264 -8.989 -16.202 1.00 75.62 133 SER A O 1
ATOM 1046 N N . GLU A 1 134 ? 24.407 -10.183 -18.093 1.00 67.75 134 GLU A N 1
ATOM 1047 C CA . GLU A 1 134 ? 24.807 -9.048 -18.948 1.00 67.75 134 GLU A CA 1
ATOM 1048 C C . GLU A 1 134 ? 23.654 -8.060 -19.216 1.00 67.75 134 GLU A C 1
ATOM 1050 O O . GLU A 1 134 ? 23.844 -6.979 -19.768 1.00 67.75 134 GLU A O 1
ATOM 1055 N N . SER A 1 135 ? 22.426 -8.437 -18.856 1.00 77.62 135 SER A N 1
ATOM 1056 C CA . SER A 1 135 ? 21.232 -7.613 -19.045 1.00 77.62 135 SER A CA 1
ATOM 1057 C C . SER A 1 135 ? 20.941 -6.765 -17.811 1.00 77.62 135 SER A C 1
ATOM 1059 O O . SER A 1 135 ? 21.051 -7.250 -16.687 1.00 77.62 135 SER A O 1
ATOM 1061 N N . LYS A 1 136 ? 20.454 -5.533 -18.022 1.00 79.62 136 LYS A N 1
ATOM 1062 C CA . LYS A 1 136 ? 19.925 -4.697 -16.935 1.00 79.62 136 LYS A CA 1
ATOM 1063 C C . LYS A 1 136 ? 18.865 -5.460 -16.135 1.00 79.62 136 LYS A C 1
ATOM 1065 O O . LYS A 1 136 ? 17.880 -5.943 -16.702 1.00 79.62 136 LYS A O 1
ATOM 1070 N N . VAL A 1 137 ? 19.075 -5.542 -14.821 1.00 84.56 137 VAL A N 1
ATOM 1071 C CA . VAL A 1 137 ? 18.164 -6.205 -13.874 1.00 84.56 137 VAL A CA 1
ATOM 1072 C C . VAL A 1 137 ? 16.844 -5.441 -13.796 1.00 84.56 137 VAL A C 1
ATOM 1074 O O . VAL A 1 137 ? 15.765 -6.0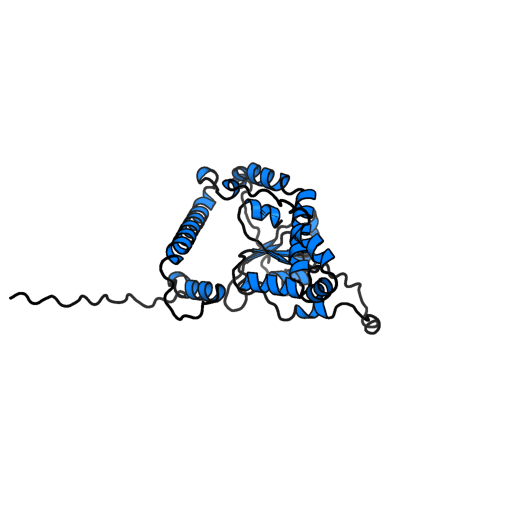41 -13.822 1.00 84.56 137 VAL A O 1
ATOM 1077 N N . PHE A 1 138 ? 16.920 -4.110 -13.760 1.00 89.12 138 PHE A N 1
ATOM 1078 C CA . PHE A 1 138 ? 15.754 -3.243 -13.748 1.00 89.12 138 PHE A CA 1
ATOM 1079 C C . PHE A 1 138 ? 15.329 -2.858 -15.164 1.00 89.12 138 PHE A C 1
ATOM 1081 O O . PHE A 1 138 ? 16.142 -2.591 -16.049 1.00 89.12 138 PHE A O 1
ATOM 1088 N N . LYS A 1 139 ? 14.012 -2.836 -15.383 1.00 90.19 139 LYS A N 1
ATOM 1089 C CA . LYS A 1 139 ? 13.404 -2.392 -16.639 1.00 90.19 139 LYS A CA 1
ATOM 1090 C C . LYS A 1 139 ? 12.679 -1.081 -16.409 1.00 90.19 139 LYS A C 1
ATOM 1092 O O . LYS A 1 139 ? 11.772 -1.021 -15.578 1.00 90.19 139 LYS A O 1
ATOM 1097 N N . ASP A 1 140 ? 13.018 -0.080 -17.210 1.00 89.44 140 ASP A N 1
ATOM 1098 C CA . ASP A 1 140 ? 12.365 1.222 -17.155 1.00 89.44 140 ASP A CA 1
ATOM 1099 C C . ASP A 1 140 ? 10.872 1.095 -17.457 1.00 89.44 140 ASP A C 1
ATOM 1101 O O . ASP A 1 140 ? 10.450 0.637 -18.529 1.00 89.44 140 ASP A O 1
ATOM 1105 N N . PHE A 1 141 ? 10.051 1.548 -16.515 1.00 88.25 141 PHE A N 1
ATOM 1106 C CA . PHE A 1 141 ? 8.612 1.584 -16.700 1.00 88.25 141 PHE A CA 1
ATOM 1107 C C . PHE A 1 141 ? 8.209 2.864 -17.438 1.00 88.25 141 PHE A C 1
ATOM 1109 O O . PHE A 1 141 ? 8.029 3.927 -16.846 1.00 88.25 141 PHE A O 1
ATOM 1116 N N . LYS A 1 142 ? 8.058 2.765 -18.763 1.00 85.31 142 LYS A N 1
ATOM 1117 C CA . LYS A 1 142 ? 7.608 3.883 -19.605 1.00 85.31 142 LYS A CA 1
ATOM 1118 C C . LYS A 1 142 ? 6.135 4.189 -19.340 1.00 85.31 142 LYS A C 1
ATOM 1120 O O . LYS A 1 142 ? 5.247 3.549 -19.903 1.00 85.31 142 LYS A O 1
ATOM 1125 N N . PHE A 1 143 ? 5.883 5.194 -18.509 1.00 82.69 143 PHE A N 1
ATOM 1126 C CA . PHE A 1 143 ? 4.541 5.648 -18.175 1.00 82.69 143 PHE A CA 1
ATOM 1127 C C . PHE A 1 143 ? 4.322 7.102 -18.602 1.00 82.69 143 PHE A C 1
ATOM 1129 O O . PHE A 1 143 ? 5.120 7.982 -18.286 1.00 82.69 143 PHE A O 1
ATOM 1136 N N . LYS A 1 144 ? 3.227 7.362 -19.324 1.00 85.12 144 LYS A N 1
ATOM 1137 C CA . LYS A 1 144 ? 2.853 8.715 -19.752 1.00 85.12 144 LYS A CA 1
ATOM 1138 C C . LYS A 1 144 ? 2.146 9.425 -18.607 1.00 85.12 144 LYS A C 1
ATOM 1140 O O . LYS A 1 144 ? 0.968 9.184 -18.359 1.00 85.12 144 LYS A O 1
ATOM 1145 N N . ILE A 1 145 ? 2.874 10.289 -17.908 1.00 84.69 145 ILE A N 1
ATOM 1146 C CA . ILE A 1 145 ? 2.335 11.056 -16.778 1.00 84.69 145 ILE A CA 1
ATOM 1147 C C . ILE A 1 145 ? 1.180 11.962 -17.231 1.00 84.69 145 ILE A C 1
ATOM 1149 O O . ILE A 1 145 ? 0.214 12.103 -16.487 1.00 84.69 145 ILE A O 1
ATOM 1153 N N . ASP A 1 146 ? 1.216 12.465 -18.468 1.00 86.19 146 ASP A N 1
ATOM 1154 C CA . ASP A 1 146 ? 0.159 13.297 -19.066 1.00 86.19 146 ASP A CA 1
ATOM 1155 C C . ASP A 1 146 ? -1.220 12.615 -19.051 1.00 86.19 146 ASP A C 1
ATOM 1157 O O . ASP A 1 146 ? -2.251 13.265 -18.874 1.00 86.19 146 ASP A O 1
ATOM 1161 N N . ASP A 1 147 ? -1.261 11.280 -19.155 1.00 84.31 147 ASP A N 1
ATOM 1162 C CA . ASP A 1 147 ? -2.516 10.526 -19.084 1.00 84.31 147 ASP A CA 1
ATOM 1163 C C . ASP A 1 147 ? -3.173 10.637 -17.687 1.00 84.31 147 ASP A C 1
ATOM 1165 O O . ASP A 1 147 ? -4.366 10.369 -17.536 1.00 84.31 147 ASP A O 1
ATOM 1169 N N . LEU A 1 148 ? -2.435 11.041 -16.645 1.00 83.19 148 LEU A N 1
ATOM 1170 C CA . LEU A 1 148 ? -2.946 11.164 -15.276 1.00 83.19 148 LEU A CA 1
ATOM 1171 C C . LEU A 1 148 ? -3.541 12.531 -14.938 1.00 83.19 148 LEU A C 1
ATOM 1173 O O . LEU A 1 148 ? -4.155 12.663 -13.873 1.00 83.19 148 LEU A O 1
ATOM 1177 N N . ASP A 1 149 ? -3.425 13.535 -15.808 1.00 84.25 149 ASP A N 1
ATOM 1178 C CA . ASP A 1 149 ? -3.887 14.893 -15.496 1.00 84.25 149 ASP A CA 1
ATOM 1179 C C . ASP A 1 149 ? -5.386 14.951 -15.175 1.00 84.25 149 ASP A C 1
ATOM 1181 O O . ASP A 1 149 ? -5.811 15.663 -14.259 1.00 84.25 149 ASP A O 1
ATOM 1185 N N . GLY A 1 150 ? -6.188 14.091 -15.814 1.00 82.06 150 GLY A N 1
ATOM 1186 C CA . GLY A 1 150 ? -7.618 13.934 -15.525 1.00 82.06 150 GLY A CA 1
ATOM 1187 C C . GLY A 1 150 ? -7.938 13.465 -14.096 1.00 82.06 150 GLY A C 1
ATOM 1188 O O . GLY A 1 150 ? -9.081 13.600 -13.644 1.00 82.06 150 GLY A O 1
ATOM 1189 N N . PHE A 1 151 ? -6.951 12.937 -13.365 1.00 86.94 151 PHE A N 1
ATOM 1190 C CA . PHE A 1 151 ? -7.068 12.511 -11.968 1.00 86.94 151 PHE A CA 1
ATOM 1191 C C . PHE A 1 151 ? -6.439 13.489 -10.978 1.00 86.94 151 PHE A C 1
ATOM 1193 O O . PHE A 1 151 ? -6.722 13.391 -9.782 1.00 86.94 151 PHE A O 1
ATOM 1200 N N . ARG A 1 152 ? -5.635 14.451 -11.444 1.00 87.81 152 ARG A N 1
ATOM 1201 C CA . ARG A 1 152 ? -4.834 15.343 -10.593 1.00 87.81 152 ARG A CA 1
ATOM 1202 C C . ARG A 1 152 ? -5.670 16.047 -9.526 1.00 87.81 152 ARG A C 1
ATOM 1204 O O . ARG A 1 152 ? -5.320 16.015 -8.349 1.00 87.81 152 ARG A O 1
ATOM 1211 N N . TYR A 1 153 ? -6.807 16.625 -9.911 1.00 86.19 153 TYR A N 1
ATOM 1212 C CA . TYR A 1 153 ? -7.699 17.319 -8.975 1.00 86.19 153 TYR A CA 1
ATOM 1213 C C . TYR A 1 153 ? -8.346 16.383 -7.952 1.00 86.19 153 TYR A C 1
ATOM 1215 O O . TYR A 1 153 ? -8.497 16.757 -6.793 1.00 86.19 153 TYR A O 1
ATOM 1223 N N . ARG A 1 154 ? -8.676 15.151 -8.349 1.00 86.31 154 ARG A N 1
ATOM 1224 C CA . ARG A 1 154 ? -9.265 14.152 -7.444 1.00 86.31 154 ARG A CA 1
ATOM 1225 C C . ARG A 1 154 ? -8.255 13.697 -6.403 1.00 86.31 154 ARG A C 1
ATOM 1227 O O . ARG A 1 154 ? -8.563 13.682 -5.215 1.00 86.31 154 ARG A O 1
ATOM 1234 N N . VAL A 1 155 ? -7.040 13.390 -6.861 1.00 89.75 155 VAL A N 1
ATOM 1235 C CA . VAL A 1 155 ? -5.899 13.048 -6.003 1.00 89.75 155 VAL A CA 1
ATOM 1236 C C . VAL A 1 155 ? -5.638 14.172 -5.016 1.00 89.75 155 VAL A C 1
ATOM 1238 O O . VAL A 1 155 ? -5.546 13.918 -3.819 1.00 89.75 155 VAL A O 1
ATOM 1241 N N . ARG A 1 156 ? -5.610 15.413 -5.499 1.00 89.88 156 ARG A N 1
ATOM 1242 C CA . ARG A 1 156 ? -5.385 16.595 -4.674 1.00 89.88 156 ARG A CA 1
ATOM 1243 C C . ARG A 1 156 ? -6.477 16.805 -3.617 1.00 89.88 156 ARG A C 1
ATOM 1245 O O . ARG A 1 156 ? -6.135 17.052 -2.466 1.00 89.88 156 ARG A O 1
ATOM 1252 N N . ASP A 1 157 ? -7.758 16.663 -3.962 1.00 88.19 157 ASP A N 1
ATOM 1253 C CA . ASP A 1 157 ? -8.861 16.776 -2.991 1.00 88.19 157 ASP A CA 1
ATOM 1254 C C . ASP A 1 157 ? -8.779 15.685 -1.908 1.00 88.19 157 ASP A C 1
ATOM 1256 O O . ASP A 1 157 ? -8.835 15.975 -0.712 1.00 88.19 157 ASP A O 1
ATOM 1260 N N . ALA A 1 158 ? -8.554 14.427 -2.303 1.00 89.50 158 ALA A N 1
ATOM 1261 C CA . ALA A 1 158 ? -8.376 13.331 -1.350 1.00 89.50 158 ALA A CA 1
ATOM 1262 C C . ALA A 1 158 ? -7.141 13.530 -0.452 1.00 89.50 158 ALA A C 1
ATOM 1264 O O . ALA A 1 158 ? -7.185 13.217 0.741 1.00 89.50 158 ALA A O 1
ATOM 1265 N N . TRP A 1 159 ? -6.052 14.063 -1.012 1.00 90.31 159 TRP A N 1
ATOM 1266 C CA . TRP A 1 159 ? -4.821 14.360 -0.285 1.00 90.31 159 TRP A CA 1
ATOM 1267 C C . TRP A 1 159 ? -5.034 15.433 0.781 1.00 90.31 159 TRP A C 1
ATOM 1269 O O . TRP A 1 159 ? -4.717 15.199 1.944 1.00 90.31 159 TRP A O 1
ATOM 1279 N N . PHE A 1 160 ? -5.639 16.570 0.425 1.00 87.75 160 PHE A N 1
ATOM 1280 C CA . PHE A 1 160 ? -5.873 17.663 1.374 1.00 87.75 160 PHE A CA 1
ATOM 1281 C C . PHE A 1 160 ? -6.797 17.282 2.529 1.00 87.75 160 PHE A C 1
ATOM 1283 O O . PHE A 1 160 ? -6.687 17.836 3.620 1.00 87.75 160 PHE A O 1
ATOM 1290 N N . ARG A 1 161 ? -7.674 16.297 2.329 1.00 85.81 161 ARG A N 1
ATOM 1291 C CA . ARG A 1 161 ? -8.502 15.745 3.409 1.00 85.81 161 ARG A CA 1
ATOM 1292 C C . ARG A 1 161 ? -7.698 14.892 4.383 1.00 85.81 161 ARG A C 1
ATOM 1294 O O . ARG A 1 161 ? -8.060 14.807 5.551 1.00 85.81 161 ARG A O 1
ATOM 1301 N N . CYS A 1 162 ? -6.611 14.268 3.939 1.00 88.75 162 CYS A N 1
ATOM 1302 C CA . CYS A 1 162 ? -5.752 13.433 4.774 1.00 88.75 162 CYS A CA 1
ATOM 1303 C C . CYS A 1 162 ? -4.782 14.284 5.611 1.00 88.75 162 CYS A C 1
ATOM 1305 O O . CYS A 1 162 ? -3.568 14.190 5.462 1.00 88.75 162 CYS A O 1
ATOM 1307 N N . THR A 1 163 ? -5.318 15.114 6.505 1.00 90.12 163 THR A N 1
ATOM 1308 C CA . THR A 1 163 ? -4.516 15.944 7.415 1.00 90.12 163 THR A CA 1
ATOM 1309 C C . THR A 1 163 ? -3.968 15.136 8.593 1.00 90.12 163 THR A C 1
ATOM 1311 O O . THR A 1 163 ? -4.527 14.107 8.982 1.00 90.12 163 THR A O 1
ATOM 1314 N N . ALA A 1 164 ? -2.903 15.631 9.231 1.00 89.25 164 ALA A N 1
ATOM 1315 C CA . ALA A 1 164 ? -2.326 15.004 10.423 1.00 89.25 164 ALA A CA 1
ATOM 1316 C C . ALA A 1 164 ? -3.335 14.874 11.584 1.00 89.25 164 ALA A C 1
ATOM 1318 O O . ALA A 1 164 ? -3.309 13.890 12.323 1.00 89.25 164 ALA A O 1
ATOM 1319 N N . LEU A 1 165 ? -4.261 15.833 11.717 1.00 89.19 165 LEU A N 1
ATOM 1320 C CA . LEU A 1 165 ? -5.356 15.775 12.690 1.00 89.19 165 LEU A CA 1
ATOM 1321 C C . LEU A 1 165 ? -6.275 14.584 12.415 1.00 89.19 165 LEU A C 1
ATOM 1323 O O . LEU A 1 165 ? -6.537 13.795 13.319 1.00 89.19 165 LEU A O 1
ATOM 1327 N N . ALA A 1 166 ? -6.686 14.401 11.159 1.00 88.25 166 ALA A N 1
ATOM 1328 C CA . ALA A 1 166 ? -7.516 13.271 10.772 1.00 88.25 166 ALA A CA 1
ATOM 1329 C C . ALA A 1 166 ? -6.800 11.928 10.984 1.00 88.25 166 ALA A C 1
ATOM 1331 O O . ALA A 1 166 ? -7.421 10.964 11.430 1.00 88.25 166 ALA A O 1
ATOM 1332 N N . VAL A 1 167 ? -5.496 11.859 10.693 1.00 88.88 167 VAL A N 1
ATOM 1333 C CA . VAL A 1 167 ? -4.680 10.660 10.944 1.00 88.88 167 VAL A CA 1
ATOM 1334 C C . VAL A 1 167 ? -4.652 10.322 12.428 1.00 88.88 167 VAL A C 1
ATOM 1336 O O . VAL A 1 167 ? -4.918 9.180 12.802 1.00 88.88 167 VAL A O 1
ATOM 1339 N N . ARG A 1 168 ? -4.393 11.315 13.282 1.00 88.56 168 ARG A N 1
ATOM 1340 C CA . ARG A 1 168 ? -4.392 11.148 14.739 1.00 88.56 168 ARG A CA 1
ATOM 1341 C C . ARG A 1 168 ? -5.742 10.646 15.247 1.00 88.56 168 ARG A C 1
ATOM 1343 O O . ARG A 1 168 ? -5.793 9.759 16.093 1.00 88.56 168 ARG A O 1
ATOM 1350 N N . ASP A 1 169 ? -6.821 11.191 14.715 1.00 88.94 169 ASP A N 1
ATOM 1351 C CA . ASP A 1 169 ? -8.192 10.844 15.070 1.00 88.94 169 ASP A CA 1
ATOM 1352 C C . ASP A 1 169 ? -8.570 9.411 14.667 1.00 88.94 169 ASP A C 1
ATOM 1354 O O . ASP A 1 169 ? -9.105 8.649 15.479 1.00 88.94 169 ASP A O 1
ATOM 1358 N N . VAL A 1 170 ? -8.200 8.993 13.453 1.00 87.00 170 VAL A N 1
ATOM 1359 C CA . VAL A 1 170 ? -8.348 7.599 13.008 1.00 87.00 170 VAL A CA 1
ATOM 1360 C C . VAL A 1 170 ? -7.492 6.662 13.857 1.00 87.00 170 VAL A C 1
ATOM 1362 O O . VAL A 1 170 ? -7.993 5.633 14.310 1.00 87.00 170 VAL A O 1
ATOM 1365 N N . ARG A 1 171 ? -6.241 7.031 14.153 1.00 86.94 171 ARG A N 1
ATOM 1366 C CA . ARG A 1 171 ? -5.341 6.213 14.977 1.00 86.94 171 ARG A CA 1
ATOM 1367 C C . ARG A 1 171 ? -5.870 6.032 16.399 1.00 86.94 171 ARG A C 1
ATOM 1369 O O . ARG A 1 171 ? -5.874 4.915 16.903 1.00 86.94 171 ARG A O 1
ATOM 1376 N N . LYS A 1 172 ? -6.392 7.094 17.024 1.00 88.25 172 LYS A N 1
ATOM 1377 C CA . LYS A 1 172 ? -7.058 7.020 18.339 1.00 88.25 172 LYS A CA 1
ATOM 1378 C C . LYS A 1 172 ? -8.233 6.044 18.325 1.00 88.25 172 LYS A C 1
ATOM 1380 O O . LYS A 1 172 ? -8.412 5.279 19.270 1.00 88.25 172 LYS A O 1
ATOM 1385 N N . LYS A 1 173 ? -9.035 6.059 17.256 1.00 86.50 173 LYS A N 1
ATOM 1386 C CA . LYS A 1 173 ? -10.166 5.138 17.096 1.00 86.50 173 LYS A CA 1
ATOM 1387 C C . LYS A 1 173 ? -9.708 3.683 16.970 1.00 86.50 173 LYS A C 1
ATOM 1389 O O . LYS A 1 173 ? -10.332 2.815 17.574 1.00 86.50 173 LYS A O 1
ATOM 1394 N N . GLU A 1 174 ? -8.648 3.423 16.211 1.00 85.38 174 GLU A N 1
ATOM 1395 C CA . GLU A 1 174 ? -8.070 2.081 16.062 1.00 85.38 174 GLU A CA 1
ATOM 1396 C C . GLU A 1 174 ? -7.517 1.556 17.381 1.00 85.38 174 GLU A C 1
ATOM 1398 O O . GLU A 1 174 ? -7.935 0.490 17.822 1.00 85.38 174 GLU A O 1
ATOM 1403 N N . LEU A 1 175 ? -6.673 2.343 18.054 1.00 85.62 175 LEU A N 1
ATOM 1404 C CA . LEU A 1 175 ? -6.105 1.974 19.351 1.00 85.62 175 LEU A CA 1
ATOM 1405 C C . LEU A 1 175 ? -7.200 1.672 20.368 1.00 85.62 175 LEU A C 1
ATOM 1407 O O . LEU A 1 175 ? -7.130 0.674 21.072 1.00 85.62 175 LEU A O 1
ATOM 1411 N N . ARG A 1 176 ? -8.264 2.480 20.406 1.00 86.44 176 ARG A N 1
ATOM 1412 C CA . ARG A 1 176 ? -9.426 2.208 21.256 1.00 86.44 176 ARG A CA 1
ATOM 1413 C C . ARG A 1 176 ? -10.074 0.854 20.953 1.00 86.44 176 ARG A C 1
ATOM 1415 O O . ARG A 1 176 ? -10.480 0.162 21.880 1.00 86.44 176 ARG A O 1
ATOM 1422 N N . GLN A 1 177 ? -10.223 0.485 19.685 1.00 84.56 177 GLN A N 1
ATOM 1423 C CA . GLN A 1 177 ? -10.781 -0.821 19.321 1.00 84.56 177 GLN A CA 1
ATOM 1424 C C . GLN A 1 177 ? -9.837 -1.963 19.706 1.00 84.56 177 GLN A C 1
ATOM 1426 O O . GLN A 1 177 ? -10.306 -2.999 20.170 1.00 84.56 177 GLN A O 1
ATOM 1431 N N . GLU A 1 178 ? -8.527 -1.768 19.558 1.00 83.88 178 GLU A N 1
ATOM 1432 C CA . GLU A 1 178 ? -7.517 -2.739 19.983 1.00 83.88 178 GLU A CA 1
ATOM 1433 C C . GLU A 1 178 ? -7.491 -2.913 21.506 1.00 83.88 178 GLU A C 1
ATOM 1435 O O . GLU A 1 178 ? -7.525 -4.047 21.977 1.00 83.88 178 GLU A O 1
ATOM 1440 N N . LEU A 1 179 ? -7.547 -1.816 22.269 1.00 85.44 179 LEU A N 1
ATOM 1441 C CA . LEU A 1 179 ? -7.670 -1.805 23.732 1.00 85.44 179 LEU A CA 1
ATOM 1442 C C . LEU A 1 179 ? -8.880 -2.634 24.191 1.00 85.44 179 LEU A C 1
ATOM 1444 O O . LEU A 1 179 ? -8.752 -3.482 25.065 1.00 85.44 179 LEU A O 1
ATOM 1448 N N . MET A 1 180 ? -10.039 -2.444 23.552 1.00 84.06 180 MET A N 1
ATOM 1449 C CA . MET A 1 180 ? -11.265 -3.197 23.856 1.00 84.06 180 MET A CA 1
ATOM 1450 C C . MET A 1 180 ? -11.188 -4.687 23.483 1.00 84.06 180 MET A C 1
ATOM 1452 O O . MET A 1 180 ? -11.955 -5.482 24.016 1.00 84.06 180 MET A O 1
ATOM 1456 N N . ARG A 1 181 ? -10.326 -5.059 22.527 1.00 82.19 181 ARG A N 1
ATOM 1457 C CA . ARG A 1 181 ? -10.158 -6.440 22.037 1.00 82.19 181 ARG A CA 1
ATOM 1458 C C . ARG A 1 181 ? -9.060 -7.197 22.788 1.00 82.19 181 ARG A C 1
ATOM 1460 O O . ARG A 1 181 ? -8.995 -8.420 22.694 1.00 82.19 181 ARG A O 1
ATOM 1467 N N . SER A 1 182 ? -8.173 -6.485 23.475 1.00 84.56 182 SER A N 1
ATOM 1468 C CA . SER A 1 182 ? -7.037 -7.081 24.169 1.00 84.56 182 SER A CA 1
ATOM 1469 C C . SER A 1 182 ? -7.500 -7.940 25.344 1.00 84.56 182 SER A C 1
ATOM 1471 O O . SER A 1 182 ? -8.169 -7.456 26.252 1.00 84.56 182 SER A O 1
ATOM 1473 N N . GLN A 1 183 ? -7.092 -9.210 25.343 1.00 80.56 183 GLN A N 1
ATOM 1474 C CA . GLN A 1 183 ? -7.390 -10.157 26.422 1.00 80.56 183 GLN A CA 1
ATOM 1475 C C . GLN A 1 183 ? -6.689 -9.772 27.730 1.00 80.56 183 GLN A C 1
ATOM 1477 O O . GLN A 1 183 ? -7.271 -9.901 28.798 1.00 80.56 183 GLN A O 1
ATOM 1482 N N . GLN A 1 184 ? -5.463 -9.243 27.651 1.00 80.12 184 GLN A N 1
ATOM 1483 C CA . GLN A 1 184 ? -4.718 -8.795 28.834 1.00 80.12 184 GLN A CA 1
ATOM 1484 C C . GLN A 1 184 ? -5.426 -7.631 29.534 1.00 80.12 184 GLN A C 1
ATOM 1486 O O . GLN A 1 184 ? -5.510 -7.586 30.757 1.00 80.12 184 GLN A O 1
ATOM 1491 N N . LEU A 1 185 ? -5.974 -6.701 28.748 1.00 83.38 185 LEU A N 1
ATOM 1492 C CA . LEU A 1 185 ? -6.711 -5.560 29.287 1.00 83.38 185 LEU A CA 1
ATOM 1493 C C . LEU A 1 185 ? -8.125 -5.932 29.719 1.00 83.38 185 LEU A C 1
ATOM 1495 O O . LEU A 1 185 ? -8.705 -5.231 30.539 1.00 83.38 185 LEU A O 1
ATOM 1499 N N . GLN A 1 186 ? -8.675 -7.030 29.203 1.00 86.75 186 GLN A N 1
ATOM 1500 C CA . GLN A 1 186 ? -9.978 -7.518 29.626 1.00 86.75 186 GLN A CA 1
ATOM 1501 C C . GLN A 1 186 ? -9.990 -7.829 31.128 1.00 86.75 186 GLN A C 1
ATOM 1503 O O . GLN A 1 186 ? -10.860 -7.307 31.818 1.00 86.75 186 GLN A O 1
ATOM 1508 N N . CYS A 1 187 ? -8.986 -8.551 31.642 1.00 88.00 187 CYS A N 1
ATOM 1509 C CA . CYS A 1 187 ? -8.848 -8.802 33.082 1.00 88.00 187 CYS A CA 1
ATOM 1510 C C . CYS A 1 187 ? -8.730 -7.489 33.877 1.00 88.00 187 CYS A C 1
ATOM 1512 O O . CYS A 1 187 ? -9.405 -7.295 34.879 1.00 88.00 187 CYS A O 1
ATOM 1514 N N . TYR A 1 188 ? -7.937 -6.532 33.386 1.00 89.31 188 TYR A N 1
ATOM 1515 C CA . TYR A 1 188 ? -7.799 -5.224 34.033 1.00 89.31 188 TYR A CA 1
ATOM 1516 C C . TYR A 1 188 ? -9.122 -4.435 34.090 1.00 89.31 188 TYR A C 1
ATOM 1518 O O . TYR A 1 188 ? -9.410 -3.759 35.078 1.00 89.31 188 TYR A O 1
ATOM 1526 N N . PHE A 1 189 ? -9.946 -4.521 33.042 1.00 92.06 189 PHE A N 1
ATOM 1527 C CA . PHE A 1 189 ? -11.258 -3.874 32.986 1.00 92.06 189 PHE A CA 1
ATOM 1528 C C . PHE A 1 189 ? -12.329 -4.581 33.822 1.00 92.06 189 PHE A C 1
ATOM 1530 O O . PHE A 1 189 ? -13.317 -3.935 34.180 1.00 92.06 189 PHE A O 1
ATOM 1537 N N . GLU A 1 190 ? -12.157 -5.869 34.126 1.00 90.56 190 GLU A N 1
ATOM 1538 C CA . GLU A 1 190 ? -12.994 -6.589 35.093 1.00 90.56 190 GLU A CA 1
ATOM 1539 C C . GLU A 1 190 ? -12.791 -6.014 36.501 1.00 90.56 190 GLU A C 1
ATOM 1541 O O . GLU A 1 190 ? -13.775 -5.717 37.181 1.00 90.56 190 GLU A O 1
ATOM 1546 N N . ASP A 1 191 ? -11.540 -5.723 36.870 1.00 94.00 191 ASP A N 1
ATOM 1547 C CA . ASP A 1 191 ? -11.200 -5.060 38.135 1.00 94.00 191 ASP A CA 1
ATOM 1548 C C . ASP A 1 191 ? -11.548 -3.555 38.131 1.00 94.00 191 ASP A C 1
ATOM 1550 O O . ASP A 1 191 ? -11.895 -2.980 39.165 1.00 94.00 191 ASP A O 1
ATOM 1554 N N . ASN A 1 192 ? -11.503 -2.901 36.961 1.00 92.56 192 ASN A N 1
ATOM 1555 C CA . ASN A 1 192 ? -11.715 -1.456 36.794 1.00 92.56 192 ASN A CA 1
ATOM 1556 C C . ASN A 1 192 ? -12.873 -1.130 35.824 1.00 92.56 192 ASN A C 1
ATOM 1558 O O . ASN A 1 192 ? -12.663 -0.558 34.744 1.00 92.56 192 ASN A O 1
ATOM 1562 N N . PRO A 1 193 ? -14.140 -1.388 36.205 1.00 92.81 193 PRO A N 1
ATOM 1563 C CA . PRO A 1 193 ? -15.284 -1.221 35.303 1.00 92.81 193 PRO A CA 1
ATOM 1564 C C . PRO A 1 193 ? -15.538 0.240 34.899 1.00 92.81 193 PRO A C 1
ATOM 1566 O O . PRO A 1 193 ? -16.098 0.506 33.831 1.00 92.81 193 PRO A O 1
ATOM 1569 N N . LYS A 1 194 ? -15.114 1.207 35.724 1.00 92.75 194 LYS A N 1
ATOM 1570 C CA . LYS A 1 194 ? -15.234 2.645 35.428 1.00 92.75 194 LYS A CA 1
ATOM 1571 C C . LYS A 1 194 ? -14.394 3.043 34.215 1.00 92.75 194 LYS A C 1
ATOM 1573 O O . LYS A 1 194 ? -14.856 3.815 33.378 1.00 92.75 194 LYS A O 1
ATOM 1578 N N . GLU A 1 195 ? -13.194 2.490 34.079 1.00 90.50 195 GLU A N 1
ATOM 1579 C CA . GLU A 1 195 ? -12.305 2.810 32.960 1.00 90.50 195 GLU A CA 1
ATOM 1580 C C . GLU A 1 195 ? -12.837 2.260 31.642 1.00 90.50 195 GLU A C 1
ATOM 1582 O O . GLU A 1 195 ? -12.831 2.955 30.625 1.00 90.50 195 GLU A O 1
ATOM 1587 N N . LEU A 1 196 ? -13.415 1.058 31.678 1.00 88.81 196 LEU A N 1
ATOM 1588 C CA . LEU A 1 196 ? -14.116 0.488 30.535 1.00 88.81 196 LEU A CA 1
ATOM 1589 C C . LEU A 1 196 ? -15.294 1.368 30.098 1.00 88.81 196 LEU A C 1
ATOM 1591 O O . LEU A 1 196 ? -15.533 1.538 28.901 1.00 88.81 196 LEU A O 1
ATOM 1595 N N . GLN A 1 197 ? -16.041 1.937 31.049 1.00 89.81 197 GLN A N 1
ATOM 1596 C CA . GLN A 1 197 ? -17.126 2.874 30.750 1.00 89.81 197 GLN A CA 1
ATOM 1597 C C . GLN A 1 197 ? -16.593 4.162 30.120 1.00 89.81 197 GLN A C 1
ATOM 1599 O O . GLN A 1 197 ? -17.110 4.574 29.083 1.00 89.81 197 GLN A O 1
ATOM 1604 N N . VAL A 1 198 ? -15.530 4.761 30.665 1.00 90.62 198 VAL A N 1
ATOM 1605 C CA . VAL A 1 198 ? -14.877 5.937 30.062 1.00 90.62 198 VAL A CA 1
ATOM 1606 C C . VAL A 1 198 ? -14.429 5.623 28.638 1.00 90.62 198 VAL A C 1
ATOM 1608 O O . VAL A 1 198 ? -14.722 6.382 27.712 1.00 90.62 198 VAL A O 1
ATOM 1611 N N . LEU A 1 199 ? -13.799 4.465 28.434 1.00 87.88 199 LEU A N 1
ATOM 1612 C CA . LEU A 1 199 ? -13.360 4.031 27.119 1.00 87.88 199 LEU A CA 1
ATOM 1613 C C . LEU A 1 199 ? -14.548 3.829 26.178 1.00 87.88 199 LEU A C 1
ATOM 1615 O O . LEU A 1 199 ? -14.453 4.249 25.035 1.00 87.88 199 LEU A O 1
ATOM 1619 N N . LYS A 1 200 ? -15.679 3.268 26.627 1.00 87.25 200 LYS A N 1
ATOM 1620 C CA . LYS A 1 200 ? -16.914 3.108 25.830 1.00 87.25 200 LYS A CA 1
ATOM 1621 C C . LYS A 1 200 ? -17.609 4.438 25.519 1.00 87.25 200 LYS A C 1
ATOM 1623 O O . LYS A 1 200 ? -18.123 4.603 24.410 1.00 87.25 200 LYS A O 1
ATOM 1628 N N . HIS A 1 201 ? -17.592 5.390 26.442 1.00 87.62 201 HIS A N 1
ATOM 1629 C CA . HIS A 1 201 ? -18.291 6.670 26.315 1.00 87.62 201 HIS A CA 1
ATOM 1630 C C . HIS A 1 201 ? -17.430 7.803 25.757 1.00 87.62 201 HIS A C 1
ATOM 1632 O O . HIS A 1 201 ? -17.965 8.871 25.458 1.00 87.62 201 HIS A O 1
ATOM 1638 N N . ALA A 1 202 ? -16.123 7.595 25.556 1.00 82.31 202 ALA A N 1
ATOM 1639 C CA . ALA A 1 202 ? -15.297 8.608 24.916 1.00 82.31 202 ALA A CA 1
ATOM 1640 C C . ALA A 1 202 ? -15.887 8.962 23.540 1.00 82.31 202 ALA A C 1
ATOM 1642 O O . ALA A 1 202 ? -16.378 8.086 22.818 1.00 82.31 202 ALA A O 1
ATOM 1643 N N . LYS A 1 203 ? -15.868 10.253 23.195 1.00 78.44 203 LYS A N 1
ATOM 1644 C CA . LYS A 1 203 ? -16.483 10.771 21.967 1.00 78.44 203 LYS A CA 1
ATOM 1645 C C . LYS A 1 203 ? -16.005 9.954 20.768 1.00 78.44 203 LYS A C 1
ATOM 1647 O O . LYS A 1 203 ? -14.801 9.768 20.581 1.00 78.44 203 LYS A O 1
ATOM 1652 N N . SER A 1 204 ? -16.940 9.459 19.956 1.00 70.25 204 SER A N 1
ATOM 1653 C CA . SER A 1 204 ? -16.582 8.804 18.704 1.00 70.25 204 SER A CA 1
ATOM 1654 C C . SER A 1 204 ? -15.891 9.834 17.825 1.00 70.25 204 SER A C 1
ATOM 1656 O O . SER A 1 204 ? -16.536 10.770 17.354 1.00 70.25 204 SER A O 1
ATOM 1658 N N . SER A 1 205 ? -14.586 9.682 17.605 1.00 69.44 205 SER A N 1
ATOM 1659 C CA . SER A 1 205 ? -13.934 10.459 16.564 1.00 69.44 205 SER A CA 1
ATOM 1660 C C . SER A 1 205 ? -14.571 10.047 15.238 1.00 69.44 205 SER A C 1
ATOM 1662 O O . SER A 1 205 ? -14.497 8.883 14.810 1.00 69.44 205 SER A O 1
ATOM 1664 N N . HIS A 1 206 ? -15.293 10.991 14.639 1.00 64.56 206 HIS A N 1
ATOM 1665 C CA . HIS A 1 206 ? -15.741 10.875 13.268 1.00 64.56 206 HIS A CA 1
ATOM 1666 C C . HIS A 1 206 ? -14.462 10.888 12.436 1.00 64.56 206 HIS A C 1
ATOM 1668 O O . HIS A 1 206 ? -13.888 11.940 12.181 1.00 64.56 206 HIS A O 1
ATOM 1674 N N . GLY A 1 207 ? -13.964 9.700 12.081 1.00 67.75 207 GLY A N 1
ATOM 1675 C CA . GLY A 1 207 ? -12.890 9.580 11.099 1.00 67.75 207 GLY A CA 1
ATOM 1676 C C . GLY A 1 207 ? -13.277 10.290 9.798 1.00 67.75 207 GLY A C 1
ATOM 1677 O O . GLY A 1 207 ? -14.383 10.815 9.668 1.00 67.75 207 GLY A O 1
ATOM 1678 N N . LEU A 1 208 ? -12.387 10.292 8.807 1.00 71.94 208 LEU A N 1
ATOM 1679 C CA . LEU A 1 208 ? -12.655 11.048 7.584 1.00 71.94 208 LEU A CA 1
ATOM 1680 C C . LEU A 1 208 ? -14.025 10.704 6.969 1.00 71.94 208 LEU A C 1
ATOM 1682 O O . LEU A 1 208 ? -14.294 9.520 6.735 1.00 71.94 208 LEU A O 1
ATOM 1686 N N . PRO A 1 209 ? -14.876 11.709 6.681 1.00 69.81 209 PRO A N 1
ATOM 1687 C CA . PRO A 1 209 ? -16.152 11.476 6.025 1.00 69.81 209 PRO A CA 1
ATOM 1688 C C . PRO A 1 209 ? -15.897 10.812 4.671 1.00 69.81 209 PRO A C 1
ATOM 1690 O O . PRO A 1 209 ? -15.155 11.334 3.839 1.00 69.81 209 PRO A O 1
ATOM 1693 N N . HIS A 1 210 ? -16.478 9.628 4.471 1.00 70.19 210 HIS A N 1
ATOM 1694 C CA . HIS A 1 210 ? -16.296 8.866 3.241 1.00 70.19 210 HIS A CA 1
ATOM 1695 C C . HIS A 1 210 ? -17.086 9.515 2.108 1.00 70.19 210 HIS A C 1
ATOM 1697 O O . HIS A 1 210 ? -18.315 9.615 2.158 1.00 70.19 210 HIS A O 1
ATOM 1703 N N . ILE A 1 211 ? -16.388 9.910 1.050 1.00 73.50 211 ILE A N 1
ATOM 1704 C CA . ILE A 1 211 ? -17.024 10.498 -0.117 1.00 73.50 211 ILE A CA 1
ATOM 1705 C C . ILE A 1 211 ? -17.402 9.409 -1.110 1.00 73.50 211 ILE A C 1
ATOM 1707 O O . ILE A 1 211 ? -16.572 8.851 -1.824 1.00 73.50 211 ILE A O 1
ATOM 1711 N N . ASN A 1 212 ? -18.701 9.168 -1.237 1.00 74.81 212 ASN A N 1
ATOM 1712 C CA . ASN A 1 212 ? -19.206 8.134 -2.137 1.00 74.81 212 ASN A CA 1
ATOM 1713 C C . ASN A 1 212 ? -18.881 8.400 -3.617 1.00 74.81 212 ASN A C 1
ATOM 1715 O O . ASN A 1 212 ? -18.722 7.446 -4.379 1.00 74.81 212 ASN A O 1
ATOM 1719 N N . HIS A 1 213 ? -18.757 9.666 -4.033 1.00 79.56 213 HIS A N 1
ATOM 1720 C CA . HIS A 1 213 ? -18.483 10.008 -5.431 1.00 79.56 213 HIS A CA 1
ATOM 1721 C C . HIS A 1 213 ? -17.012 9.828 -5.837 1.00 79.56 213 HIS A C 1
ATOM 1723 O O . HIS A 1 213 ? -16.753 9.585 -7.012 1.00 79.56 213 HIS A O 1
ATOM 1729 N N . LEU A 1 214 ? -16.050 9.861 -4.901 1.00 80.00 214 LEU A N 1
ATOM 1730 C CA . LEU A 1 214 ? -14.635 9.627 -5.228 1.00 80.00 214 LEU A CA 1
ATOM 1731 C C . LEU A 1 214 ? -14.353 8.175 -5.620 1.00 80.00 214 LEU A C 1
ATOM 1733 O O . LEU A 1 214 ? -13.424 7.924 -6.387 1.00 80.00 214 LEU A O 1
ATOM 1737 N N . LYS A 1 215 ? -15.186 7.238 -5.162 1.00 81.00 215 LYS A N 1
ATOM 1738 C CA . LYS A 1 215 ? -15.099 5.819 -5.514 1.00 81.00 215 LYS A CA 1
ATOM 1739 C C . LYS A 1 215 ? -15.377 5.545 -6.993 1.00 81.00 215 LYS A C 1
ATOM 1741 O O . LYS A 1 215 ? -14.809 4.617 -7.559 1.00 81.00 215 LYS A O 1
ATOM 1746 N N . ASN A 1 216 ? -16.274 6.307 -7.619 1.00 81.81 216 ASN A N 1
ATOM 1747 C CA . ASN A 1 216 ? -16.639 6.076 -9.013 1.00 81.81 216 ASN A CA 1
ATOM 1748 C C . ASN A 1 216 ? -15.794 6.954 -9.938 1.00 81.81 216 ASN A C 1
ATOM 1750 O O . ASN A 1 216 ? -15.604 8.144 -9.689 1.00 81.81 216 ASN A O 1
ATOM 1754 N N . ILE A 1 217 ? -15.273 6.377 -11.015 1.00 82.12 217 ILE A N 1
ATOM 1755 C CA . ILE A 1 217 ? -14.542 7.117 -12.040 1.00 82.12 217 ILE A CA 1
ATOM 1756 C C . ILE A 1 217 ? -15.426 7.177 -13.283 1.00 82.12 217 ILE A C 1
ATOM 1758 O O . ILE A 1 217 ? -15.695 6.128 -13.872 1.00 82.12 217 ILE A O 1
ATOM 1762 N N . PRO A 1 218 ? -15.881 8.371 -13.702 1.00 81.38 218 PRO A N 1
ATOM 1763 C CA . PRO A 1 218 ? -16.607 8.497 -14.952 1.00 81.38 218 PRO A CA 1
ATOM 1764 C C . PRO A 1 218 ? -15.753 8.024 -16.131 1.00 81.38 218 PRO A C 1
ATOM 1766 O O . PRO A 1 218 ? -14.558 8.309 -16.201 1.00 81.38 218 PRO A O 1
ATOM 1769 N N . TYR A 1 219 ? -16.369 7.314 -17.076 1.00 80.62 219 TYR A N 1
ATOM 1770 C CA . TYR A 1 219 ? -15.652 6.665 -18.180 1.00 80.62 219 TYR A CA 1
ATOM 1771 C C . TYR A 1 219 ? -14.852 7.644 -19.057 1.00 80.62 219 TYR A C 1
ATOM 1773 O O . TYR A 1 219 ? -13.834 7.273 -19.639 1.00 80.62 219 TYR A O 1
ATOM 1781 N N . TYR A 1 220 ? -15.288 8.904 -19.133 1.00 82.94 220 TYR A N 1
ATOM 1782 C CA . TYR A 1 220 ? -14.604 9.951 -19.890 1.00 82.94 220 TYR A CA 1
ATOM 1783 C C . TYR A 1 220 ? -13.312 10.449 -19.219 1.00 82.94 220 TYR A C 1
ATOM 1785 O O . TYR A 1 220 ? -12.416 10.880 -19.934 1.00 82.94 220 TYR A O 1
ATOM 1793 N N . ASN A 1 221 ? -13.169 10.335 -17.890 1.00 83.06 221 ASN A N 1
ATOM 1794 C CA . ASN A 1 221 ? -11.914 10.638 -17.185 1.00 83.06 221 ASN A CA 1
ATOM 1795 C C . ASN A 1 221 ? -10.870 9.525 -17.333 1.00 83.06 221 ASN A C 1
ATOM 1797 O O . ASN A 1 221 ? -9.721 9.731 -16.959 1.00 83.06 221 ASN A O 1
ATOM 1801 N N . VAL A 1 222 ? -11.259 8.336 -17.807 1.00 84.56 222 VAL A N 1
ATOM 1802 C CA . VAL A 1 222 ? -10.331 7.212 -17.949 1.00 84.56 222 VAL A CA 1
ATOM 1803 C C . VAL A 1 222 ? -9.512 7.377 -19.236 1.00 84.56 222 VAL A C 1
ATOM 1805 O O . VAL A 1 222 ? -10.101 7.461 -20.321 1.00 84.56 222 VAL A O 1
ATOM 1808 N N . PRO A 1 223 ? -8.171 7.357 -19.151 1.00 84.50 223 PRO A N 1
ATOM 1809 C CA . PRO A 1 223 ? -7.283 7.406 -20.307 1.00 84.50 223 PRO A CA 1
ATOM 1810 C C . PRO A 1 223 ? -7.555 6.283 -21.305 1.00 84.50 223 PRO A C 1
ATOM 1812 O O . PRO A 1 223 ? -7.933 5.174 -20.924 1.00 84.50 223 PRO A O 1
ATOM 1815 N N . LYS A 1 224 ? -7.359 6.547 -22.602 1.00 83.81 224 LYS A N 1
ATOM 1816 C CA . LYS A 1 224 ? -7.718 5.605 -23.682 1.00 83.81 224 LYS A CA 1
ATOM 1817 C C . LYS A 1 224 ? -7.037 4.236 -23.528 1.00 83.81 224 LYS A C 1
ATOM 1819 O O . LYS A 1 224 ? -7.695 3.217 -23.714 1.00 83.81 224 LYS A O 1
ATOM 1824 N N . ASN A 1 225 ? -5.769 4.223 -23.124 1.00 81.88 225 ASN A N 1
ATOM 1825 C CA . ASN A 1 225 ? -4.968 3.029 -22.821 1.00 81.88 225 ASN A CA 1
ATOM 1826 C C . ASN A 1 225 ? -5.471 2.234 -21.599 1.00 81.88 225 ASN A C 1
ATOM 1828 O O . ASN A 1 225 ? -5.259 1.027 -21.529 1.00 81.88 225 ASN A O 1
ATOM 1832 N N . LEU A 1 226 ? -6.175 2.873 -20.662 1.00 80.06 226 LEU A N 1
ATOM 1833 C CA . LEU A 1 226 ? -6.680 2.245 -19.436 1.00 80.06 226 LEU A CA 1
ATOM 1834 C C . LEU A 1 226 ? -8.172 1.887 -19.498 1.00 80.06 226 LEU A C 1
ATOM 1836 O O . LEU A 1 226 ? -8.671 1.179 -18.621 1.00 80.06 226 LEU A O 1
ATOM 1840 N N . LYS A 1 227 ? -8.898 2.318 -20.538 1.00 81.69 227 LYS A N 1
ATOM 1841 C CA . LYS A 1 227 ? -10.344 2.063 -20.688 1.00 81.69 227 LYS A CA 1
ATOM 1842 C C . LYS A 1 227 ? -10.700 0.578 -20.685 1.00 81.69 227 LYS A C 1
ATOM 1844 O O . LYS A 1 227 ? -11.692 0.211 -20.057 1.00 81.69 227 LYS A O 1
ATOM 1849 N N . ALA A 1 228 ? -9.898 -0.268 -21.332 1.00 78.69 228 ALA A N 1
ATOM 1850 C CA . ALA A 1 228 ? -10.126 -1.714 -21.355 1.00 78.69 228 ALA A CA 1
ATOM 1851 C C . ALA A 1 228 ? -10.042 -2.320 -19.942 1.00 78.69 228 ALA A C 1
ATOM 1853 O O . ALA A 1 228 ? -10.935 -3.050 -19.512 1.00 78.69 228 ALA A O 1
ATOM 1854 N N . VAL A 1 229 ? -9.016 -1.939 -19.174 1.00 77.56 229 VAL A N 1
ATOM 1855 C CA . VAL A 1 229 ? -8.829 -2.383 -17.783 1.00 77.56 229 VAL A CA 1
ATOM 1856 C C . VAL A 1 229 ? -9.959 -1.863 -16.890 1.00 77.56 229 VAL A C 1
ATOM 1858 O O . VAL A 1 229 ? -10.527 -2.619 -16.098 1.00 77.56 229 VAL A O 1
ATOM 1861 N N . ALA A 1 230 ? -10.341 -0.594 -17.054 1.00 74.06 230 ALA A N 1
ATOM 1862 C CA . ALA A 1 230 ? -11.428 0.014 -16.296 1.00 74.06 230 ALA A CA 1
ATOM 1863 C C . ALA A 1 230 ? -12.777 -0.676 -16.556 1.00 74.06 230 ALA A C 1
ATOM 1865 O O . ALA A 1 230 ? -13.527 -0.915 -15.612 1.00 74.06 230 ALA A O 1
ATOM 1866 N N . GLN A 1 231 ? -13.082 -1.065 -17.799 1.00 72.00 231 GLN A N 1
ATOM 1867 C CA . GLN A 1 231 ? -14.307 -1.812 -18.119 1.00 72.00 231 GLN A CA 1
ATOM 1868 C C . GLN A 1 231 ? -14.353 -3.181 -17.436 1.00 72.00 231 GLN A C 1
ATOM 1870 O O . GLN A 1 231 ? -15.394 -3.558 -16.890 1.00 72.00 231 GLN A O 1
ATOM 1875 N N . VAL A 1 232 ? -13.231 -3.907 -17.412 1.00 69.88 232 VAL A N 1
ATOM 1876 C CA . VAL A 1 232 ? -13.129 -5.194 -16.705 1.00 69.88 232 VAL A CA 1
ATOM 1877 C C . VAL A 1 232 ? -13.338 -5.003 -15.200 1.00 69.88 232 VAL A C 1
ATOM 1879 O O . VAL A 1 232 ? -14.091 -5.757 -14.581 1.00 69.88 232 VAL A O 1
ATOM 1882 N N . ALA A 1 233 ? -12.731 -3.971 -14.608 1.00 67.38 233 ALA A N 1
ATOM 1883 C CA . ALA A 1 233 ? -12.895 -3.658 -13.189 1.00 67.38 233 ALA A CA 1
ATOM 1884 C C . ALA A 1 233 ? -14.348 -3.287 -12.834 1.00 67.38 233 ALA A C 1
ATOM 1886 O O . ALA A 1 233 ? -14.902 -3.802 -11.860 1.00 67.38 233 ALA A O 1
ATOM 1887 N N . ILE A 1 234 ? -14.996 -2.452 -13.655 1.00 66.06 234 ILE A N 1
ATOM 1888 C CA . ILE A 1 234 ? -16.403 -2.056 -13.485 1.00 66.06 234 ILE A CA 1
ATOM 1889 C C . ILE A 1 234 ? -17.333 -3.274 -13.596 1.00 66.06 234 ILE A C 1
ATOM 1891 O O . ILE A 1 234 ? -18.283 -3.394 -12.819 1.00 66.06 234 ILE A O 1
ATOM 1895 N N . SER A 1 235 ? -17.058 -4.188 -14.531 1.00 62.00 235 SER A N 1
ATOM 1896 C CA . SER A 1 235 ? -17.861 -5.402 -14.737 1.00 62.00 235 SER A CA 1
ATOM 1897 C C . SER A 1 235 ? -17.751 -6.355 -13.544 1.00 62.00 235 SER A C 1
ATOM 1899 O O . SER A 1 235 ? -18.771 -6.718 -12.962 1.00 62.00 235 SER A O 1
ATOM 1901 N N . ARG A 1 236 ? -16.529 -6.625 -13.059 1.00 61.69 236 ARG A N 1
ATOM 1902 C CA . ARG A 1 236 ? -16.303 -7.429 -11.841 1.00 61.69 236 ARG A CA 1
ATOM 1903 C C . ARG A 1 236 ? -17.000 -6.856 -10.610 1.00 61.69 236 ARG A C 1
ATOM 1905 O O . ARG A 1 236 ? -17.505 -7.602 -9.773 1.00 61.69 236 ARG A O 1
ATOM 1912 N N . TRP A 1 237 ? -17.030 -5.530 -10.476 1.00 56.47 237 TRP A N 1
ATOM 1913 C CA . TRP A 1 237 ? -17.737 -4.884 -9.372 1.00 56.47 237 TRP A CA 1
ATOM 1914 C C . TRP A 1 237 ? -19.256 -5.095 -9.451 1.00 56.47 237 TRP A C 1
ATOM 1916 O O . TRP A 1 237 ? -19.886 -5.363 -8.424 1.00 56.47 237 TRP A O 1
ATOM 1926 N N . LYS A 1 238 ? -19.848 -5.023 -10.652 1.00 57.41 238 LYS A N 1
ATOM 1927 C CA . LYS A 1 238 ? -21.271 -5.340 -10.863 1.00 57.41 238 LYS A CA 1
ATOM 1928 C C . LYS A 1 238 ? -21.572 -6.801 -10.521 1.00 57.41 238 LYS A C 1
ATOM 1930 O O . LYS A 1 238 ? -22.552 -7.051 -9.821 1.00 57.41 238 LYS A O 1
ATOM 1935 N N . ASP A 1 239 ? -20.702 -7.728 -10.914 1.00 57.03 239 ASP A N 1
ATOM 1936 C CA . ASP A 1 239 ? -20.863 -9.159 -10.630 1.00 57.03 239 ASP A CA 1
ATOM 1937 C C . ASP A 1 239 ? -20.806 -9.455 -9.127 1.00 57.03 239 ASP A C 1
ATOM 1939 O O . ASP A 1 239 ? -21.708 -10.098 -8.592 1.00 57.03 239 ASP A O 1
ATOM 1943 N N . ASN A 1 240 ? -19.834 -8.888 -8.402 1.00 56.47 240 ASN A N 1
ATOM 1944 C CA . ASN A 1 240 ? -19.747 -9.021 -6.942 1.00 56.47 240 ASN A CA 1
ATOM 1945 C C . ASN A 1 240 ? -20.965 -8.424 -6.218 1.00 56.47 240 ASN A C 1
ATOM 1947 O O . ASN A 1 240 ? -21.429 -8.965 -5.211 1.00 56.47 240 ASN A O 1
ATOM 1951 N N . ARG A 1 241 ? -21.512 -7.310 -6.723 1.00 51.47 241 ARG A N 1
ATOM 1952 C CA . ARG A 1 241 ? -22.717 -6.681 -6.161 1.00 51.47 241 ARG A CA 1
ATOM 1953 C C . ARG A 1 241 ? -23.963 -7.537 -6.397 1.00 51.47 241 ARG A C 1
ATOM 195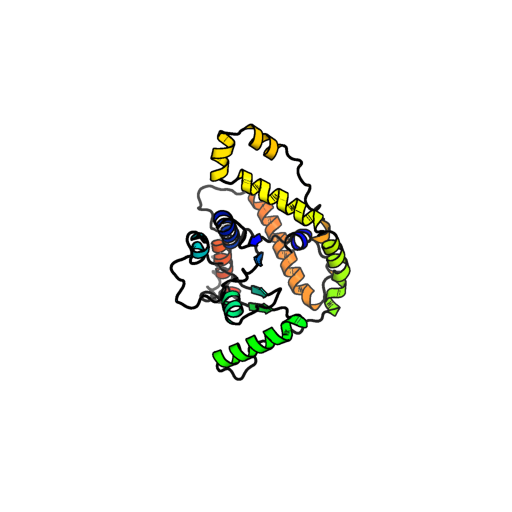5 O O . ARG A 1 241 ? -24.814 -7.626 -5.511 1.00 51.47 241 ARG A O 1
ATOM 1962 N N . ASN A 1 242 ? -24.054 -8.181 -7.557 1.00 49.31 242 ASN A N 1
ATOM 1963 C CA . ASN A 1 242 ? -25.132 -9.107 -7.894 1.00 49.31 242 ASN A CA 1
ATOM 1964 C C . ASN A 1 242 ? -25.015 -10.421 -7.107 1.00 49.31 242 ASN A C 1
ATOM 1966 O O . ASN A 1 242 ? -26.023 -10.914 -6.607 1.00 49.31 242 ASN A O 1
ATOM 1970 N N . GLU A 1 243 ? -23.803 -10.934 -6.883 1.00 51.59 243 GLU A N 1
ATOM 1971 C CA . GLU A 1 243 ? -23.555 -12.069 -5.985 1.00 51.59 243 GLU A CA 1
ATOM 1972 C C . GLU A 1 243 ? -23.950 -11.768 -4.533 1.00 51.59 243 GLU A C 1
ATOM 1974 O O . GLU A 1 243 ? -24.536 -12.617 -3.861 1.00 51.59 243 GLU A O 1
ATOM 1979 N N . ALA A 1 244 ? -23.641 -10.568 -4.030 1.00 50.97 244 ALA A N 1
ATOM 1980 C CA . ALA A 1 244 ? -24.022 -10.153 -2.681 1.00 50.97 244 ALA A CA 1
ATOM 1981 C C . ALA A 1 244 ? -25.550 -10.060 -2.517 1.00 50.97 244 ALA A C 1
ATOM 1983 O O . ALA A 1 244 ? -26.075 -10.452 -1.478 1.00 50.97 244 ALA A O 1
ATOM 1984 N N . LYS A 1 245 ? -26.272 -9.613 -3.556 1.00 46.03 245 LYS A N 1
ATOM 1985 C CA . LYS A 1 245 ? -27.745 -9.601 -3.579 1.00 46.03 245 LYS A CA 1
ATOM 1986 C C . LYS A 1 245 ? -28.353 -11.001 -3.763 1.00 46.03 245 LYS A C 1
ATOM 1988 O O . LYS A 1 245 ? -29.363 -11.307 -3.138 1.00 46.03 245 LYS A O 1
ATOM 1993 N N . GLY A 1 246 ? -27.726 -11.876 -4.552 1.00 44.03 246 GLY A N 1
ATOM 1994 C CA . GLY A 1 246 ? -28.179 -13.255 -4.786 1.00 44.03 246 GLY A CA 1
ATOM 1995 C C . GLY A 1 246 ? -27.966 -14.206 -3.599 1.00 44.03 246 GLY A C 1
ATOM 1996 O O . GLY A 1 246 ? -28.707 -15.177 -3.443 1.00 44.03 246 GLY A O 1
ATOM 1997 N N . LYS A 1 247 ? -27.005 -13.910 -2.711 1.00 47.03 247 LYS A N 1
ATOM 1998 C CA . LYS A 1 247 ? -26.755 -14.681 -1.476 1.00 47.03 247 LYS A CA 1
ATOM 1999 C C . LYS A 1 247 ? -27.855 -14.536 -0.417 1.00 47.03 247 LYS A C 1
ATOM 2001 O O . LYS A 1 247 ? -27.906 -15.361 0.488 1.00 47.03 247 LYS A O 1
ATOM 2006 N N . SER A 1 248 ? -28.773 -13.576 -0.561 1.00 41.84 248 SER A N 1
ATOM 2007 C CA . SER A 1 248 ? -29.944 -13.454 0.318 1.00 41.84 248 SER A CA 1
ATOM 2008 C C . SER A 1 248 ? -31.020 -14.525 0.072 1.00 41.84 248 SER A C 1
ATOM 2010 O O . SER A 1 248 ? -31.921 -14.647 0.892 1.00 41.84 248 SER A O 1
ATOM 2012 N N . MET A 1 249 ? -30.960 -15.298 -1.025 1.00 40.03 249 MET A N 1
ATOM 2013 C CA . MET A 1 249 ? -32.038 -16.240 -1.391 1.00 40.03 249 MET A CA 1
ATOM 2014 C C . MET A 1 249 ? -31.619 -17.711 -1.523 1.00 40.03 249 MET A C 1
ATOM 2016 O O . MET A 1 249 ? -32.465 -18.557 -1.802 1.00 40.03 249 MET A O 1
ATOM 2020 N N . ARG A 1 250 ? -30.345 -18.068 -1.306 1.00 41.25 250 ARG A N 1
ATOM 2021 C CA . ARG A 1 250 ? -29.894 -19.474 -1.339 1.00 41.25 250 ARG A CA 1
ATOM 2022 C C . ARG A 1 250 ? -28.772 -19.745 -0.339 1.00 41.25 250 ARG A C 1
ATOM 2024 O O . ARG A 1 250 ? -27.612 -19.873 -0.718 1.00 41.25 250 ARG A O 1
ATOM 2031 N N . ALA A 1 251 ? -29.120 -19.883 0.935 1.00 36.44 251 ALA A N 1
ATOM 2032 C CA . ALA A 1 251 ? -28.286 -20.598 1.896 1.00 36.44 251 ALA A CA 1
ATOM 2033 C C . ALA A 1 251 ? -28.960 -21.942 2.191 1.00 36.44 251 ALA A C 1
ATOM 2035 O O . ALA A 1 251 ? -29.769 -22.054 3.105 1.00 36.44 251 ALA A O 1
ATOM 2036 N N . ASN A 1 252 ? -28.668 -22.944 1.357 1.00 38.44 252 ASN A N 1
ATOM 2037 C CA . ASN A 1 252 ? -29.040 -24.324 1.647 1.00 38.44 252 ASN A CA 1
ATOM 2038 C C . ASN A 1 252 ? -27.938 -24.998 2.481 1.00 38.44 252 ASN A C 1
ATOM 2040 O O . ASN A 1 252 ? -26.759 -24.659 2.364 1.00 38.44 252 ASN A O 1
ATOM 2044 N N . LYS A 1 253 ? -28.389 -25.918 3.338 1.00 53.41 253 LYS A N 1
ATOM 2045 C CA . LYS A 1 253 ? -27.671 -26.689 4.363 1.00 53.41 253 LYS A CA 1
ATOM 2046 C C . LYS A 1 253 ? -26.330 -27.300 3.910 1.00 53.41 253 LYS A C 1
ATOM 2048 O O . LYS A 1 253 ? -26.178 -27.729 2.773 1.00 53.41 253 LYS A O 1
ATOM 2053 N N . SER A 1 254 ? -25.423 -27.403 4.889 1.00 47.34 254 SER A N 1
ATOM 2054 C CA . SER A 1 254 ? -24.274 -28.326 4.975 1.00 47.34 254 SER A CA 1
ATOM 2055 C C . SER A 1 254 ? -23.172 -28.223 3.910 1.00 47.34 254 SER A C 1
ATOM 2057 O O . SER A 1 254 ? -22.982 -29.129 3.105 1.00 47.34 254 SER A O 1
ATOM 2059 N N . GLY A 1 255 ? -22.351 -27.174 3.975 1.00 47.66 255 GLY A N 1
ATOM 2060 C CA . GLY A 1 255 ? -21.068 -27.149 3.270 1.00 47.66 255 GLY A CA 1
ATOM 2061 C C . GLY A 1 255 ? -20.055 -26.277 3.997 1.00 47.66 255 GLY A C 1
ATOM 2062 O O . GLY A 1 255 ? -20.346 -25.119 4.303 1.00 47.66 255 GLY A O 1
ATOM 2063 N N . ARG A 1 256 ? -18.865 -26.824 4.283 1.00 49.72 256 ARG A N 1
ATOM 2064 C CA . ARG A 1 256 ? -17.732 -26.063 4.827 1.00 49.72 256 ARG A CA 1
ATOM 2065 C C . ARG A 1 256 ? -17.495 -24.848 3.929 1.00 49.72 256 ARG A C 1
ATOM 2067 O O . ARG A 1 256 ? -17.312 -24.987 2.720 1.00 49.72 256 ARG A O 1
ATOM 2074 N N . ARG A 1 257 ? -17.544 -23.646 4.504 1.00 51.88 257 ARG A N 1
ATOM 2075 C CA . ARG A 1 257 ? -17.351 -22.400 3.758 1.00 51.88 257 ARG A CA 1
ATOM 2076 C C . ARG A 1 257 ? -15.888 -22.347 3.311 1.00 51.88 257 ARG A C 1
ATOM 2078 O O . ARG A 1 257 ? -15.013 -22.109 4.133 1.00 51.88 257 ARG A O 1
ATOM 2085 N N . LEU A 1 258 ? -15.641 -22.629 2.029 1.00 54.59 258 LEU A N 1
ATOM 2086 C CA . LEU A 1 258 ? -14.310 -22.542 1.414 1.00 54.59 258 LEU A CA 1
ATOM 2087 C C . LEU A 1 258 ? -13.677 -21.183 1.740 1.00 54.59 258 LEU A C 1
ATOM 2089 O O . LEU A 1 258 ? -14.361 -20.152 1.636 1.00 54.59 258 LEU A O 1
ATOM 2093 N N . LYS A 1 259 ? -12.391 -21.185 2.114 1.00 57.06 259 LYS A N 1
ATOM 2094 C CA . LYS A 1 259 ? -11.645 -19.942 2.358 1.00 57.06 259 LYS A CA 1
ATOM 2095 C C . LYS A 1 259 ? -11.588 -19.121 1.065 1.00 57.06 259 LYS A C 1
ATOM 2097 O O . LYS A 1 259 ? -11.679 -19.665 -0.036 1.00 57.06 259 LYS A O 1
ATOM 2102 N N . HIS A 1 260 ? -11.485 -17.797 1.156 1.00 51.81 260 HIS A N 1
ATOM 2103 C CA . HIS A 1 260 ? -11.474 -16.957 -0.049 1.00 51.81 260 HIS A CA 1
ATOM 2104 C C . HIS A 1 260 ? -10.254 -17.238 -0.942 1.00 51.81 260 HIS A C 1
ATOM 2106 O O . HIS A 1 260 ? -10.386 -17.236 -2.164 1.00 51.81 260 HIS A O 1
ATOM 2112 N N . SER A 1 261 ? -9.093 -17.523 -0.344 1.00 52.62 261 SER A N 1
ATOM 2113 C CA . SER A 1 261 ? -7.879 -17.960 -1.044 1.00 52.62 261 SER A CA 1
ATOM 2114 C C . SER A 1 261 ? -8.121 -19.244 -1.840 1.00 52.62 261 SER A C 1
ATOM 2116 O O . SER A 1 261 ? -7.842 -19.299 -3.035 1.00 52.62 261 SER A O 1
ATOM 2118 N N . GLU A 1 262 ? -8.767 -20.224 -1.211 1.00 59.25 262 GLU A N 1
ATOM 2119 C CA . GLU A 1 262 ? -9.203 -21.482 -1.822 1.00 59.25 262 GLU A CA 1
ATOM 2120 C C . GLU A 1 262 ? -10.195 -21.228 -2.973 1.00 59.25 262 GLU A C 1
ATOM 2122 O O . GLU A 1 262 ? -10.056 -21.788 -4.056 1.00 59.25 262 GLU A O 1
ATOM 2127 N N . ARG A 1 263 ? -11.139 -20.292 -2.807 1.00 65.19 263 ARG A N 1
ATOM 2128 C CA . ARG A 1 263 ? -12.064 -19.868 -3.874 1.00 65.19 263 ARG A CA 1
ATOM 2129 C C . ARG A 1 263 ? -11.360 -19.184 -5.043 1.00 65.19 263 ARG A C 1
ATOM 2131 O O . ARG A 1 263 ? -11.708 -19.463 -6.184 1.00 65.19 263 ARG A O 1
ATOM 2138 N N . ARG A 1 264 ? -10.389 -18.300 -4.790 1.00 62.28 264 ARG A N 1
ATOM 2139 C CA . ARG A 1 264 ? -9.593 -17.636 -5.838 1.00 62.28 264 ARG A CA 1
ATOM 2140 C C . ARG A 1 264 ? -8.726 -18.635 -6.596 1.00 62.28 264 ARG A C 1
ATOM 2142 O O . ARG A 1 264 ? -8.645 -18.546 -7.819 1.00 62.28 264 ARG A O 1
ATOM 2149 N N . PHE A 1 265 ? -8.113 -19.577 -5.885 1.00 63.47 265 PHE A N 1
ATOM 2150 C CA . PHE A 1 265 ? -7.337 -20.661 -6.475 1.00 63.47 265 PHE A CA 1
ATOM 2151 C C . PHE A 1 265 ? -8.217 -21.549 -7.364 1.00 63.47 265 PHE A C 1
ATOM 2153 O O . PHE A 1 265 ? -7.928 -21.711 -8.548 1.00 63.47 265 PHE A O 1
ATOM 2160 N N . LEU A 1 266 ? -9.358 -22.011 -6.842 1.00 64.62 266 LEU A N 1
ATOM 2161 C CA . LEU A 1 266 ? -10.328 -22.803 -7.600 1.00 64.62 266 LEU A CA 1
ATOM 2162 C C . LEU A 1 266 ? -10.902 -22.030 -8.795 1.00 64.62 266 LEU A C 1
ATOM 2164 O O . LEU A 1 266 ? -11.057 -22.602 -9.866 1.00 64.62 266 LEU A O 1
ATOM 2168 N N . ALA A 1 267 ? -11.168 -20.728 -8.659 1.00 62.50 267 ALA A N 1
ATOM 2169 C CA . ALA A 1 267 ? -11.638 -19.891 -9.763 1.00 62.50 267 ALA A CA 1
ATOM 2170 C C . ALA A 1 267 ? -10.572 -19.704 -10.857 1.00 62.50 267 ALA A C 1
ATOM 2172 O O . ALA A 1 267 ? -10.910 -19.705 -12.037 1.00 62.50 267 ALA A O 1
ATOM 2173 N N . LYS A 1 268 ? -9.286 -19.580 -10.491 1.00 61.22 268 LYS A N 1
ATOM 2174 C CA . LYS A 1 268 ? -8.176 -19.583 -11.460 1.00 61.22 268 LYS A CA 1
ATOM 2175 C C . LYS A 1 268 ? -8.032 -20.942 -12.153 1.00 61.22 268 LYS A C 1
ATOM 2177 O O . LYS A 1 268 ? -7.738 -20.968 -13.341 1.00 61.22 268 LYS A O 1
ATOM 2182 N N . GLN A 1 269 ? -8.252 -22.044 -11.435 1.00 59.94 269 GLN A N 1
ATOM 2183 C CA . GLN A 1 269 ? -8.173 -23.400 -11.985 1.00 59.94 269 GLN A CA 1
ATOM 2184 C C . GLN A 1 269 ? -9.357 -23.728 -12.912 1.00 59.94 269 GL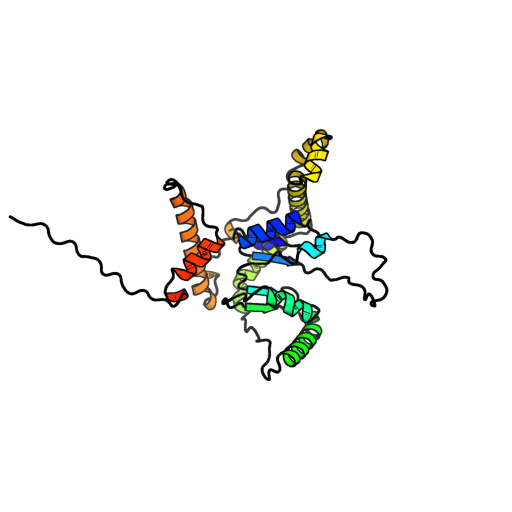N A C 1
ATOM 2186 O O . GLN A 1 269 ? -9.177 -24.386 -13.935 1.00 59.94 269 GLN A O 1
ATOM 2191 N N . ALA A 1 270 ? -10.555 -23.247 -12.565 1.00 65.25 270 ALA A N 1
ATOM 2192 C CA . ALA A 1 270 ? -11.793 -23.460 -13.312 1.00 65.25 270 ALA A CA 1
ATOM 2193 C C . ALA A 1 270 ? -11.871 -22.662 -14.621 1.00 65.25 270 ALA A C 1
ATOM 2195 O O . ALA A 1 270 ? -12.665 -23.019 -15.488 1.00 65.25 270 ALA A O 1
ATOM 2196 N N . ASP A 1 271 ? -11.076 -21.600 -14.769 1.00 68.44 271 ASP A N 1
ATOM 2197 C CA . ASP A 1 271 ? -10.967 -20.844 -16.013 1.00 68.44 271 ASP A CA 1
ATOM 2198 C C . ASP A 1 271 ? -9.975 -21.550 -16.962 1.00 68.44 271 ASP A C 1
ATOM 2200 O O . ASP A 1 271 ? -8.763 -21.496 -16.730 1.00 68.44 271 ASP A O 1
ATOM 2204 N N . PRO A 1 272 ? -10.454 -22.225 -18.027 1.00 62.06 272 PRO A N 1
ATOM 2205 C CA . PRO A 1 272 ? -9.607 -23.016 -18.920 1.00 62.06 272 PRO A CA 1
ATOM 2206 C C . PRO A 1 272 ? -8.595 -22.161 -19.693 1.00 62.06 272 PRO A C 1
ATOM 2208 O O . PRO A 1 272 ? -7.565 -22.679 -20.119 1.00 62.06 272 PRO A O 1
ATOM 2211 N N . LEU A 1 273 ? -8.850 -20.854 -19.845 1.00 58.03 273 LEU A N 1
ATOM 2212 C CA . LEU A 1 273 ? -7.919 -19.917 -20.480 1.00 58.03 273 LEU A CA 1
ATOM 2213 C C . LEU A 1 273 ? -6.790 -19.490 -19.535 1.00 58.03 273 LEU A C 1
ATOM 2215 O O . LEU A 1 273 ? -5.740 -19.053 -19.994 1.00 58.03 273 LEU A O 1
ATOM 2219 N N . ARG A 1 274 ? -6.990 -19.612 -18.218 1.00 52.91 274 ARG A N 1
ATOM 2220 C CA . ARG A 1 274 ? -5.973 -19.303 -17.202 1.00 52.91 274 ARG A CA 1
ATOM 2221 C C . ARG A 1 274 ? -5.216 -20.528 -16.721 1.00 52.91 274 ARG A C 1
ATOM 2223 O O . ARG A 1 274 ? -4.032 -20.418 -16.429 1.00 52.91 274 ARG A O 1
ATOM 2230 N N . SER A 1 275 ? -5.881 -21.675 -16.621 1.00 59.22 275 SER A N 1
ATOM 2231 C CA . SER A 1 275 ? -5.249 -22.932 -16.217 1.00 59.22 275 SER A CA 1
ATOM 2232 C C . SER A 1 275 ? -4.571 -23.663 -17.377 1.00 59.22 275 SER A C 1
ATOM 2234 O O . SER A 1 275 ? -3.883 -24.652 -17.133 1.00 59.22 275 SER A O 1
ATOM 2236 N N . MET A 1 276 ? -4.777 -23.203 -18.622 1.00 57.19 276 MET A N 1
ATOM 2237 C CA . MET A 1 276 ? -4.309 -23.821 -19.875 1.00 57.19 276 MET A CA 1
ATOM 2238 C C . MET A 1 276 ? -4.711 -25.302 -20.023 1.00 57.19 276 MET A C 1
ATOM 2240 O O . MET A 1 276 ? -4.199 -26.018 -20.881 1.00 57.19 276 MET A O 1
ATOM 2244 N N . LYS A 1 277 ? -5.647 -25.779 -19.194 1.00 53.69 277 LYS A N 1
ATOM 2245 C CA . LYS A 1 277 ? -6.143 -27.154 -19.179 1.00 53.69 277 LYS A CA 1
ATOM 2246 C C . LYS A 1 277 ? -7.544 -27.164 -19.779 1.00 53.69 277 LYS A C 1
ATOM 2248 O O . LYS A 1 277 ? -8.519 -26.776 -19.140 1.00 53.69 277 LYS A O 1
ATOM 2253 N N . PHE A 1 278 ? -7.642 -27.618 -21.026 1.00 60.47 278 PHE A N 1
ATOM 2254 C CA . PHE A 1 278 ? -8.908 -27.768 -21.739 1.00 60.47 278 PHE A CA 1
ATOM 2255 C C . PHE A 1 278 ? -9.448 -29.193 -21.576 1.00 60.47 278 PHE A C 1
ATOM 2257 O O . PHE A 1 278 ? -8.998 -30.126 -22.238 1.00 60.47 278 PHE A O 1
ATOM 2264 N N . SER A 1 279 ? -10.441 -29.378 -20.705 1.00 56.91 279 SER A N 1
ATOM 2265 C CA . SER A 1 279 ? -11.279 -30.580 -20.735 1.00 56.91 279 SER A CA 1
ATOM 2266 C C . SER A 1 279 ? -12.388 -30.340 -21.760 1.00 56.91 279 SER A C 1
ATOM 2268 O O . SER A 1 279 ? -13.212 -29.453 -21.545 1.00 56.91 279 SER A O 1
ATOM 2270 N N . GLY A 1 280 ? -12.378 -31.070 -22.876 1.00 60.78 280 GLY A N 1
ATOM 2271 C CA . GLY A 1 280 ? -13.191 -30.793 -24.066 1.00 60.78 280 GLY A CA 1
ATOM 2272 C C . GLY A 1 280 ? -14.697 -30.564 -23.864 1.00 60.78 280 GLY A C 1
ATOM 2273 O O . GLY A 1 280 ? -15.269 -30.774 -22.794 1.00 60.78 280 GLY A O 1
ATOM 2274 N N . PHE A 1 281 ? -15.375 -30.140 -24.934 1.00 64.50 281 PHE A N 1
ATOM 2275 C CA . PHE A 1 281 ? -16.804 -29.819 -24.896 1.00 64.50 281 PHE A CA 1
ATOM 2276 C C . PHE A 1 281 ? -17.648 -31.018 -24.435 1.00 64.50 281 PHE A C 1
ATOM 2278 O O . PHE A 1 281 ? -17.740 -32.042 -25.115 1.00 64.50 281 PHE A O 1
ATOM 2285 N N . LYS A 1 282 ? -18.321 -30.880 -23.284 1.00 56.19 282 LYS A N 1
ATOM 2286 C CA . LYS A 1 282 ? -19.316 -31.858 -22.827 1.00 56.19 282 LYS A CA 1
ATOM 2287 C C . LYS A 1 282 ? -20.463 -31.907 -23.841 1.00 56.19 282 LYS A C 1
ATOM 2289 O O . LYS A 1 282 ? -21.252 -30.967 -23.932 1.00 56.19 282 LYS A O 1
ATOM 2294 N N . LYS A 1 283 ? -20.573 -33.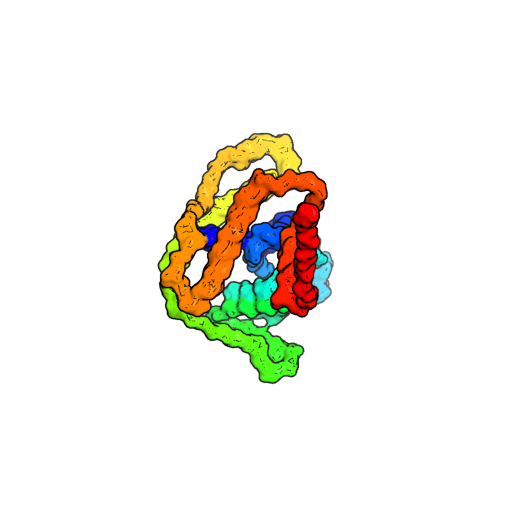013 -24.588 1.00 44.75 283 LYS A N 1
ATOM 2295 C CA . LYS A 1 283 ? -21.714 -33.292 -25.475 1.00 44.75 283 LYS A CA 1
ATOM 2296 C C . LYS A 1 283 ? -23.008 -33.215 -24.657 1.00 44.75 283 LYS A C 1
ATOM 2298 O O . LYS A 1 283 ? -23.242 -34.051 -23.783 1.00 44.75 283 LYS A O 1
ATOM 2303 N N . LYS A 1 284 ? -23.861 -32.222 -24.936 1.00 44.56 284 LYS A N 1
ATOM 2304 C CA . LYS A 1 284 ? -25.247 -32.210 -24.448 1.00 44.56 284 LYS A CA 1
ATOM 2305 C C . LYS A 1 284 ? -25.928 -33.472 -24.982 1.00 44.56 284 LYS A C 1
ATOM 2307 O O . LYS A 1 284 ? -26.080 -33.622 -26.191 1.00 44.56 284 LYS A O 1
ATOM 2312 N N . LYS A 1 285 ? -26.316 -34.388 -24.090 1.00 46.44 285 LYS A N 1
ATOM 2313 C CA . LYS A 1 285 ? -27.213 -35.495 -24.438 1.00 46.44 285 LYS A CA 1
ATOM 2314 C C . LYS A 1 285 ? -28.547 -34.877 -24.857 1.00 46.44 285 LYS A C 1
ATOM 2316 O O . LYS A 1 285 ? -29.284 -34.385 -24.007 1.00 46.44 285 LYS A O 1
ATOM 2321 N N . PHE A 1 286 ? -28.834 -34.866 -26.156 1.00 40.47 286 PHE A N 1
ATOM 2322 C CA . PHE A 1 286 ? -30.182 -34.608 -26.648 1.00 40.47 286 PHE A CA 1
ATOM 2323 C C . PHE A 1 286 ? -31.086 -35.729 -26.125 1.00 40.47 286 PHE A C 1
ATOM 2325 O O . PHE A 1 286 ? -30.845 -36.909 -26.389 1.00 40.47 286 PHE A O 1
ATOM 2332 N N . GLY A 1 287 ? -32.071 -35.360 -25.305 1.00 43.31 287 GLY A N 1
ATOM 2333 C CA . GLY A 1 287 ? -33.095 -36.279 -24.824 1.00 43.31 287 GLY A CA 1
ATOM 2334 C C . GLY A 1 287 ? -33.865 -36.847 -26.012 1.00 43.31 287 GLY A C 1
ATOM 2335 O O . GLY A 1 287 ? -34.304 -36.098 -26.880 1.00 43.31 287 GLY A O 1
ATOM 2336 N N . LYS A 1 288 ? -33.984 -38.176 -26.063 1.00 43.25 288 LYS A N 1
ATOM 2337 C CA . LYS A 1 288 ? -34.761 -38.887 -27.081 1.00 43.25 288 LYS A CA 1
ATOM 2338 C C . LYS A 1 288 ? -36.218 -38.414 -27.046 1.00 43.25 288 LYS A C 1
ATOM 2340 O O . LYS A 1 288 ? -36.818 -38.323 -25.976 1.00 43.25 288 LYS A O 1
ATOM 2345 N N . ASN A 1 289 ? -36.741 -38.118 -28.233 1.00 40.78 289 ASN A N 1
ATOM 2346 C CA . ASN A 1 289 ? -38.094 -37.649 -28.497 1.00 40.78 289 ASN A CA 1
ATOM 2347 C C . ASN A 1 289 ? -39.175 -38.508 -27.827 1.00 40.78 289 ASN A C 1
ATOM 2349 O O . ASN A 1 289 ? -39.113 -39.739 -27.824 1.00 40.78 289 ASN A O 1
ATOM 2353 N N . LYS A 1 29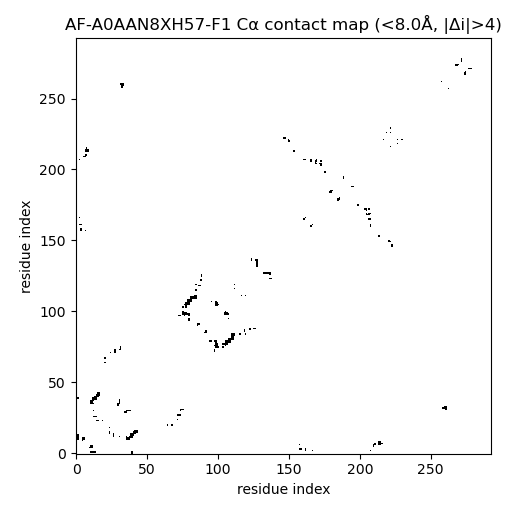0 ? -40.197 -37.807 -27.320 1.00 45.09 290 LYS A N 1
ATOM 2354 C CA . LYS A 1 290 ? -41.521 -38.342 -26.999 1.00 45.09 290 LYS A CA 1
ATOM 2355 C C . LYS A 1 290 ? -42.074 -39.096 -28.212 1.00 45.09 290 LYS A C 1
ATOM 2357 O O . LYS A 1 290 ? -42.066 -38.565 -29.320 1.00 45.09 290 LYS A O 1
ATOM 2362 N N . LYS A 1 291 ? -42.565 -40.313 -27.963 1.00 41.41 291 LYS A N 1
ATOM 2363 C CA . LYS A 1 291 ? -43.413 -41.077 -28.882 1.00 41.41 291 LYS A CA 1
ATOM 2364 C C . LYS A 1 291 ? -44.635 -40.228 -29.250 1.00 41.41 291 LYS A C 1
ATOM 2366 O O . LYS A 1 291 ? -45.306 -39.724 -28.350 1.00 41.41 291 LYS A O 1
ATOM 2371 N N . PHE A 1 292 ? -44.890 -40.076 -30.542 1.00 41.62 292 PHE A N 1
ATOM 2372 C CA . PHE A 1 292 ? -46.197 -39.699 -31.069 1.00 41.62 292 PHE A CA 1
ATOM 2373 C C . PHE A 1 292 ? -46.879 -40.978 -31.553 1.00 41.62 292 PHE A C 1
ATOM 2375 O O . PHE A 1 292 ? -46.219 -41.763 -32.231 1.00 41.62 292 PHE A O 1
ATOM 2382 N N . SER A 1 293 ? -48.151 -41.114 -31.147 1.00 38.03 293 SER A N 1
ATOM 2383 C CA . SER A 1 293 ? -49.188 -42.077 -31.568 1.00 38.03 293 SER A CA 1
ATOM 2384 C C . SER A 1 293 ? -48.790 -43.549 -31.614 1.00 38.03 293 SER A C 1
ATOM 2386 O O . SER A 1 293 ? -48.137 -43.955 -32.597 1.00 38.03 293 SER A O 1
#

Organism: Halocaridina rubra (NCBI:txid373956)